Protein AF-A0A960P7Y8-F1 (afdb_monomer)

Foldseek 3Di:
DDQWKKKWKFAQLWIWIAIPLGDDIDTDDLVRVQVQADDDDDDDFDFFDFADQQWKKAFDGIFMFIDGRHFTWGQFPVRDTDTDHSLLSLLNNLRNAIDGLNSSCVRSVRPSSRRSVRRCCVRVRMPTDPDRVVIDHDPPPPPDPPPVPVPVDPPPDPDPDDPPPLQAAEDAAEDDPRHDDLVVSQVVLVCCCPPPPRPSVSRYDRDRHDHPVVVVVVVVVDDDHD

pLDDT: mean 82.01, std 15.44, range [35.03, 98.5]

Solvent-accessible surface area (backbone atoms only — not comparable to full-atom values): 13298 Å² total; per-residue (Å²): 134,80,85,77,39,32,38,36,35,43,47,90,96,43,36,33,35,28,45,52,83,60,61,79,73,40,81,41,54,71,68,60,55,47,72,65,37,54,97,62,73,87,52,78,62,73,90,42,71,60,45,55,52,83,42,35,34,29,56,51,73,64,51,69,27,41,40,52,83,54,34,38,36,28,75,29,91,82,74,45,72,41,48,38,39,69,59,55,50,36,43,52,66,47,40,85,45,63,40,30,37,46,61,32,26,68,69,39,69,41,81,65,39,29,40,54,51,21,28,33,35,75,47,62,49,28,42,79,44,96,50,69,83,75,60,72,80,77,76,80,82,74,75,71,85,69,76,65,71,86,62,75,66,76,75,79,65,77,71,84,69,80,56,93,82,73,84,44,37,48,42,82,40,76,42,55,90,70,76,58,70,64,60,62,57,37,49,52,37,49,50,52,50,53,37,80,89,24,58,49,59,75,54,30,44,68,44,66,69,33,45,61,71,60,50,50,55,50,57,75,73,53,90,72,77,107

Mean predicted aligned error: 13.31 Å

Radius of gyration: 21.98 Å; Cα contacts (8 Å, |Δi|>4): 330; chains: 1; bounding box: 53×38×56 Å

Secondary structure (DSSP, 8-state):
----EEEEEEETTEEEEEEES----EEE-HHHHHHTS---PPPP----PPPPTT-EEEE---EEEEE-SS-EEEE-TTS-EEEE-HHHHHHHHH-SSSEEHHHHHHHH--TTHHHHHHHHHHTTSEEEESSGGG--PPPP----------------PPP-PPPTT--PEEE--B--TTTS-HHHHHHHHHHHHHGGGGGGGGTEEEPPPB-HHHHHHHHHH--S--

Sequence (226 aa):
MTDRRVLVVREPRAWWSTPVPGGEPAAWSLDGLLAALPPAGPGPGPSAGALGPGTIVAPVWTWVGRLDAEFVHLEGNRGEVLRLDADDLRLLDALDGAATVEEVAARSGVAGAGARLGRLVAAGRVKRLTDRHEYRPPPPREVPDVTVPVLGGPTRGPAPVARPGDGRVPVLSVWQEQVGPALSLGMLTASARAWCDGALGDSYDIRRPERPEECLAVLAAHRGPA

Nearest PDB structures (foldseek):
  5dpl-assembly1_A  TM=7.240E-01  e=2.295E+00  Rickettsia typhi str. Wilmington
  5dpl-assembly1_B  TM=6.570E-01  e=1.803E+00  Rickettsia typhi str. Wilmington

Structure (mmCIF, N/CA/C/O backbone):
data_AF-A0A960P7Y8-F1
#
_entry.id   AF-A0A960P7Y8-F1
#
loop_
_atom_site.group_PDB
_atom_site.id
_atom_site.type_symbol
_atom_site.label_atom_id
_atom_site.label_alt_id
_atom_site.label_comp_id
_atom_site.label_asym_id
_atom_site.label_entity_id
_atom_site.label_seq_id
_atom_site.pdbx_PDB_ins_code
_atom_site.Cartn_x
_atom_site.Cartn_y
_atom_site.Cartn_z
_atom_site.occupancy
_atom_site.B_iso_or_equiv
_atom_site.auth_seq_id
_atom_site.auth_comp_id
_atom_site.auth_asym_id
_atom_site.auth_atom_id
_atom_site.pdbx_PDB_model_num
ATOM 1 N N . MET A 1 1 ? -17.330 -12.182 -20.887 1.00 48.19 1 MET A N 1
ATOM 2 C CA . MET A 1 1 ? -17.117 -11.123 -19.878 1.00 48.19 1 MET A CA 1
ATOM 3 C C . MET A 1 1 ? -15.621 -10.955 -19.714 1.00 48.19 1 MET A C 1
ATOM 5 O O . MET A 1 1 ? -14.960 -11.917 -19.353 1.00 48.19 1 MET A O 1
ATOM 9 N N . THR A 1 2 ? -15.079 -9.806 -20.097 1.00 52.72 2 THR A N 1
ATOM 10 C CA . THR A 1 2 ? -13.638 -9.531 -20.034 1.00 52.72 2 THR A CA 1
ATOM 11 C C . THR A 1 2 ? -13.254 -9.254 -18.579 1.00 52.72 2 THR A C 1
ATOM 13 O O . THR A 1 2 ? -13.870 -8.393 -17.956 1.00 52.72 2 THR A O 1
ATOM 16 N N . ASP A 1 3 ? -12.291 -10.004 -18.038 1.00 65.62 3 ASP A N 1
ATOM 17 C CA . ASP A 1 3 ? -11.739 -9.852 -16.680 1.00 65.62 3 ASP A CA 1
ATOM 18 C C . ASP A 1 3 ? -11.113 -8.453 -16.530 1.00 65.62 3 ASP A C 1
ATOM 20 O O . ASP A 1 3 ? -9.972 -8.216 -16.931 1.00 65.62 3 ASP A O 1
ATOM 24 N N . ARG A 1 4 ? -11.904 -7.479 -16.062 1.00 69.19 4 ARG A N 1
ATOM 25 C CA . ARG A 1 4 ? -11.488 -6.077 -15.964 1.00 69.19 4 ARG A CA 1
ATOM 26 C C . ARG A 1 4 ? -10.687 -5.902 -14.680 1.00 69.19 4 ARG A C 1
ATOM 28 O O . ARG A 1 4 ? -11.246 -5.714 -13.606 1.00 69.19 4 ARG A O 1
ATOM 35 N N . ARG A 1 5 ? -9.366 -5.978 -14.806 1.00 83.75 5 ARG A N 1
ATOM 36 C CA . ARG A 1 5 ? -8.434 -5.797 -13.690 1.00 83.75 5 ARG A CA 1
ATOM 37 C C . ARG A 1 5 ? -8.257 -4.311 -13.402 1.00 83.75 5 ARG A C 1
ATOM 39 O O . ARG A 1 5 ? -8.089 -3.519 -14.329 1.00 83.75 5 ARG A O 1
ATOM 46 N N . VAL A 1 6 ? -8.277 -3.941 -12.127 1.00 90.56 6 VAL A N 1
ATOM 47 C CA . VAL A 1 6 ? -8.040 -2.567 -11.669 1.00 90.56 6 VAL A CA 1
ATOM 48 C C . VAL A 1 6 ? -6.839 -2.583 -10.733 1.00 90.56 6 VAL A C 1
ATOM 50 O O . VAL A 1 6 ? -6.762 -3.410 -9.826 1.00 90.56 6 VAL A O 1
ATOM 53 N N . LEU A 1 7 ? -5.875 -1.697 -10.960 1.00 91.56 7 LEU A N 1
ATOM 54 C CA . LEU A 1 7 ? -4.824 -1.423 -9.986 1.00 91.56 7 LEU A CA 1
ATOM 55 C C . LEU A 1 7 ? -5.307 -0.336 -9.039 1.00 91.56 7 LEU A C 1
ATOM 57 O O . LEU A 1 7 ? -5.926 0.629 -9.477 1.00 91.56 7 LEU A O 1
ATOM 61 N N . VAL A 1 8 ? -4.996 -0.494 -7.760 1.00 92.44 8 VAL A N 1
ATOM 62 C CA . VAL A 1 8 ? -5.281 0.469 -6.701 1.00 92.44 8 VAL A CA 1
ATOM 63 C C . VAL A 1 8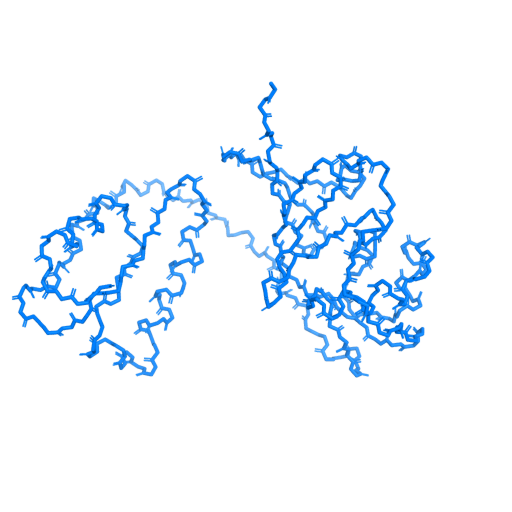 ? -3.956 0.938 -6.124 1.00 92.44 8 VAL A C 1
ATOM 65 O O . VAL A 1 8 ? -3.116 0.120 -5.750 1.00 92.44 8 VAL A O 1
ATOM 68 N N . VAL A 1 9 ? -3.760 2.247 -6.044 1.00 90.00 9 VAL A N 1
ATOM 69 C CA . VAL A 1 9 ? -2.579 2.859 -5.434 1.00 90.00 9 VAL A CA 1
ATOM 70 C C . VAL A 1 9 ? -3.021 3.624 -4.199 1.00 90.00 9 VAL A C 1
ATOM 72 O O . VAL A 1 9 ? -3.937 4.442 -4.276 1.00 90.00 9 VAL A O 1
ATOM 75 N N . ARG A 1 10 ? -2.365 3.377 -3.063 1.00 89.19 10 ARG A N 1
ATOM 76 C CA . ARG A 1 10 ? -2.548 4.190 -1.856 1.00 89.19 10 ARG A CA 1
ATOM 77 C C . ARG A 1 10 ? -1.409 5.185 -1.728 1.00 89.19 10 ARG A C 1
ATOM 79 O O . ARG A 1 10 ? -0.252 4.791 -1.586 1.00 89.19 10 ARG A O 1
ATOM 86 N N . GLU A 1 11 ? -1.753 6.458 -1.692 1.00 87.19 11 GLU A N 1
ATOM 87 C CA . GLU A 1 11 ? -0.863 7.572 -1.376 1.00 87.19 11 GLU A CA 1
ATOM 88 C C . GLU A 1 11 ? -1.236 8.159 -0.005 1.00 87.19 11 GLU A C 1
ATOM 90 O O . GLU A 1 11 ? -2.260 7.779 0.574 1.00 87.19 11 GLU A O 1
ATOM 95 N N . PRO A 1 12 ? -0.417 9.057 0.571 1.00 83.44 12 PRO A N 1
ATOM 96 C CA . PRO A 1 12 ? -0.822 9.801 1.756 1.00 83.44 12 PRO A CA 1
ATOM 97 C C . PRO A 1 12 ? -2.191 10.454 1.547 1.00 83.44 12 PRO A C 1
ATOM 99 O O . PRO A 1 12 ? -2.333 11.330 0.700 1.00 83.44 12 PRO A O 1
ATOM 102 N N . ARG A 1 13 ? -3.191 10.007 2.321 1.00 81.56 13 ARG A N 1
ATOM 103 C CA . ARG A 1 13 ? -4.580 10.513 2.322 1.00 81.56 13 ARG A CA 1
ATOM 104 C C . ARG A 1 13 ? -5.363 10.339 1.017 1.00 81.56 13 ARG A C 1
ATOM 106 O O . ARG A 1 13 ? -6.414 10.955 0.868 1.00 81.56 13 ARG A O 1
ATOM 113 N N . ALA A 1 14 ? -4.874 9.539 0.075 1.00 88.81 14 ALA A N 1
ATOM 114 C CA . ALA A 1 14 ? -5.524 9.389 -1.220 1.00 88.81 14 ALA A CA 1
ATOM 115 C C . ALA A 1 14 ? -5.481 7.947 -1.718 1.00 88.81 14 ALA A C 1
ATOM 117 O O . ALA A 1 14 ? -4.495 7.226 -1.540 1.00 88.81 14 ALA A O 1
ATOM 118 N N . TRP A 1 15 ? -6.552 7.562 -2.400 1.00 92.50 15 TRP A N 1
ATOM 119 C CA . TRP A 1 15 ? -6.645 6.320 -3.146 1.00 92.50 15 TRP A CA 1
ATOM 120 C C . TRP A 1 15 ? -6.773 6.653 -4.621 1.00 92.50 15 TRP A C 1
ATOM 122 O O . TRP A 1 15 ? -7.490 7.576 -5.003 1.00 92.50 15 TRP A O 1
ATOM 132 N N . TRP A 1 16 ? -6.086 5.892 -5.454 1.00 92.56 16 TRP A N 1
ATOM 133 C CA . TRP A 1 16 ? -6.147 6.024 -6.900 1.00 92.56 16 TRP A CA 1
ATOM 134 C C . TRP A 1 16 ? -6.461 4.670 -7.507 1.00 92.56 16 TRP A C 1
ATOM 136 O O . TRP A 1 16 ? -6.021 3.643 -6.990 1.00 92.56 16 TRP A O 1
ATOM 146 N N . SER A 1 17 ? -7.181 4.664 -8.620 1.00 92.00 17 SER A N 1
ATOM 147 C CA . SER A 1 17 ? -7.420 3.469 -9.419 1.00 92.00 17 SER A CA 1
ATOM 148 C C . SER A 1 17 ? -6.958 3.678 -10.854 1.00 92.00 17 SER A C 1
ATOM 150 O O . SER A 1 17 ? -7.008 4.791 -11.370 1.00 92.00 17 SER A O 1
ATOM 152 N N . THR A 1 18 ? -6.518 2.616 -11.520 1.00 90.75 18 THR A N 1
ATOM 153 C CA . THR A 1 18 ? -6.284 2.631 -12.968 1.00 90.75 18 THR A CA 1
ATOM 154 C C . THR A 1 18 ? -6.673 1.275 -13.566 1.00 90.75 18 THR A C 1
ATOM 156 O O . THR A 1 18 ? -6.333 0.233 -12.993 1.00 90.75 18 THR A O 1
ATOM 159 N N . PRO A 1 19 ? -7.446 1.237 -14.665 1.00 87.12 19 PRO A N 1
ATOM 160 C CA . PRO A 1 19 ? -7.806 -0.018 -15.314 1.00 87.12 19 PRO A CA 1
ATOM 161 C C . PRO A 1 19 ? -6.602 -0.650 -16.033 1.00 87.12 19 PRO A C 1
ATOM 163 O O . PRO A 1 19 ? -5.662 0.032 -16.437 1.00 87.12 19 PRO A O 1
ATOM 166 N N . VAL A 1 20 ? -6.646 -1.972 -16.219 1.00 82.06 20 VAL A N 1
ATOM 167 C CA . VAL A 1 20 ? -5.613 -2.751 -16.920 1.00 82.06 20 VAL A CA 1
ATOM 168 C C . VAL A 1 20 ? -6.225 -3.517 -18.105 1.00 82.06 20 VAL A C 1
ATOM 170 O O . VAL A 1 20 ? -7.237 -4.197 -17.908 1.00 82.06 20 VAL A O 1
ATOM 173 N N . PRO A 1 21 ? -5.607 -3.486 -19.308 1.00 75.94 21 PRO A N 1
ATOM 174 C CA . PRO A 1 21 ? -4.383 -2.751 -19.648 1.00 75.94 21 PRO A CA 1
ATOM 175 C C . PRO A 1 21 ? -4.652 -1.267 -19.952 1.00 75.94 21 PRO A C 1
ATOM 177 O O . PRO A 1 21 ? -5.350 -0.954 -20.910 1.00 75.94 21 PRO A O 1
ATOM 180 N N . GLY A 1 22 ? -4.038 -0.373 -19.168 1.00 71.81 22 GLY A N 1
ATOM 181 C CA . GLY A 1 22 ? -3.984 1.070 -19.419 1.00 71.81 22 GLY A CA 1
ATOM 182 C C . GLY A 1 22 ? -5.290 1.849 -19.199 1.00 71.81 22 GLY A C 1
ATOM 183 O O . GLY A 1 22 ? -6.392 1.388 -19.487 1.00 71.81 22 GLY A O 1
ATOM 184 N N . GLY A 1 23 ? -5.146 3.083 -18.713 1.00 80.50 23 GLY A N 1
ATOM 185 C CA . GLY A 1 23 ? -6.210 4.077 -18.581 1.00 80.50 23 GLY A CA 1
ATOM 186 C C . GLY A 1 23 ? -5.789 5.233 -17.680 1.00 80.50 23 GLY A C 1
ATOM 187 O O . GLY A 1 23 ? -4.811 5.129 -16.937 1.00 80.50 23 GLY A O 1
ATOM 188 N N . GLU A 1 24 ? -6.519 6.343 -17.756 1.00 81.88 24 GLU A N 1
ATOM 189 C CA . GLU A 1 24 ? -6.253 7.506 -16.912 1.00 81.88 24 GLU A CA 1
ATOM 190 C C . GLU A 1 24 ? -6.491 7.150 -15.433 1.00 81.88 24 GLU A C 1
ATOM 192 O O . GLU A 1 24 ? -7.543 6.586 -15.108 1.00 81.88 24 GLU A O 1
ATOM 197 N N . PRO A 1 25 ? -5.523 7.409 -14.533 1.00 88.12 25 PRO A N 1
ATOM 198 C CA . PRO A 1 25 ? -5.725 7.206 -13.109 1.00 88.12 25 PRO A CA 1
ATOM 199 C C . PRO A 1 25 ? -6.862 8.084 -12.584 1.00 88.12 25 PRO A C 1
ATOM 201 O O . PRO A 1 25 ? -6.882 9.288 -12.823 1.00 88.12 25 PRO A O 1
ATOM 204 N N . ALA A 1 26 ? -7.778 7.497 -11.822 1.00 90.12 26 ALA A N 1
ATOM 205 C CA . ALA A 1 26 ? -8.879 8.212 -11.192 1.00 90.12 26 ALA A CA 1
ATOM 206 C C . ALA A 1 26 ? -8.715 8.196 -9.672 1.00 90.12 26 ALA A C 1
ATOM 208 O O . ALA A 1 26 ? -8.488 7.138 -9.080 1.00 90.12 26 ALA A O 1
ATOM 209 N N . ALA A 1 27 ? -8.862 9.359 -9.037 1.00 92.25 27 ALA A N 1
ATOM 210 C CA . ALA A 1 27 ? -8.936 9.445 -7.585 1.00 92.25 27 ALA A CA 1
ATOM 211 C C . ALA A 1 27 ? -10.203 8.735 -7.087 1.00 92.25 27 ALA A C 1
ATOM 213 O O . ALA A 1 27 ? -11.292 8.936 -7.628 1.00 92.25 27 ALA A O 1
ATOM 214 N N . TRP A 1 28 ? -10.060 7.916 -6.052 1.00 94.19 28 TRP A N 1
ATOM 215 C CA . TRP A 1 28 ? -11.145 7.216 -5.374 1.00 94.19 28 TRP A CA 1
ATOM 216 C C . TRP A 1 28 ? -11.246 7.686 -3.923 1.00 94.19 28 TRP A C 1
ATOM 218 O O . TRP A 1 28 ? -10.240 7.916 -3.252 1.00 94.19 28 TRP A O 1
ATOM 228 N N . SER A 1 29 ? -12.476 7.804 -3.425 1.00 94.25 29 SER A N 1
ATOM 229 C CA . SER A 1 29 ? -12.716 7.820 -1.982 1.00 94.25 29 SER A CA 1
ATOM 230 C C . SER A 1 29 ? -12.588 6.401 -1.428 1.00 94.25 29 SER A C 1
ATOM 232 O O . SER A 1 29 ? -12.750 5.424 -2.169 1.00 94.25 29 SER A O 1
ATOM 234 N N . LEU A 1 30 ? -12.355 6.273 -0.117 1.00 93.50 30 LEU A N 1
ATOM 235 C CA . LEU A 1 30 ? -12.414 4.967 0.539 1.00 93.50 30 LEU A CA 1
ATOM 236 C C . LEU A 1 30 ? -13.774 4.298 0.286 1.00 93.50 30 LEU A C 1
ATOM 238 O O . LEU A 1 30 ? -13.806 3.139 -0.105 1.00 93.50 30 LEU A O 1
ATOM 242 N N . ASP A 1 31 ? -14.883 5.028 0.422 1.00 94.00 31 ASP A N 1
ATOM 243 C CA . ASP A 1 31 ? -16.225 4.481 0.179 1.00 94.00 31 ASP A CA 1
ATOM 244 C C . ASP A 1 31 ? -16.406 3.973 -1.256 1.00 94.00 31 ASP A C 1
ATOM 246 O O . ASP A 1 31 ? -17.017 2.927 -1.462 1.00 94.00 31 ASP A O 1
ATOM 250 N N . GLY A 1 32 ? -15.837 4.666 -2.248 1.00 92.88 32 GLY A N 1
ATOM 251 C CA . GLY A 1 32 ? -15.851 4.217 -3.641 1.00 92.88 32 GLY A CA 1
ATOM 252 C C . GLY A 1 32 ? -15.062 2.922 -3.845 1.00 92.88 32 GLY A C 1
ATOM 253 O O . GLY A 1 32 ? -15.537 2.014 -4.526 1.00 92.88 32 GLY A O 1
ATOM 254 N N . LEU A 1 33 ? -13.894 2.803 -3.204 1.00 91.81 33 LEU A N 1
ATOM 255 C CA . LEU A 1 33 ? -13.096 1.574 -3.206 1.00 91.81 33 LEU A CA 1
ATOM 256 C C . LEU A 1 33 ? -13.828 0.422 -2.503 1.00 91.81 33 LEU A C 1
ATOM 258 O O . LEU A 1 33 ? -13.856 -0.695 -3.015 1.00 91.81 33 LEU A O 1
ATOM 262 N N . LEU A 1 34 ? -14.440 0.689 -1.349 1.00 92.75 34 LEU A N 1
ATOM 263 C CA . LEU A 1 34 ? -15.186 -0.306 -0.582 1.00 92.75 34 LEU A CA 1
ATOM 264 C C . LEU A 1 34 ? -16.455 -0.759 -1.310 1.00 92.75 34 LEU A C 1
ATOM 266 O O . LEU A 1 34 ? -16.775 -1.940 -1.266 1.00 92.75 34 LEU A O 1
ATOM 270 N N . ALA A 1 35 ? -17.150 0.138 -2.011 1.00 91.19 35 ALA A N 1
ATOM 271 C CA . ALA A 1 35 ? -18.316 -0.208 -2.823 1.00 91.19 35 ALA A CA 1
ATOM 272 C C . ALA A 1 35 ? -17.961 -1.098 -4.028 1.00 91.19 35 ALA A C 1
ATOM 274 O O . ALA A 1 35 ? -18.818 -1.825 -4.529 1.00 91.19 35 ALA A O 1
ATOM 275 N N . ALA A 1 36 ? -16.707 -1.050 -4.491 1.00 89.19 36 ALA A N 1
ATOM 276 C CA . ALA A 1 36 ? -16.201 -1.922 -5.546 1.00 89.19 36 ALA A CA 1
ATOM 277 C C . ALA A 1 36 ? -15.817 -3.329 -5.044 1.00 89.19 36 ALA A C 1
ATOM 279 O O . ALA A 1 36 ? -15.610 -4.222 -5.865 1.00 89.19 36 ALA A O 1
ATOM 280 N N . LEU A 1 37 ? -15.734 -3.538 -3.724 1.00 88.00 37 LEU A N 1
ATOM 281 C CA . LEU A 1 37 ? -15.480 -4.836 -3.101 1.00 88.00 37 LEU A CA 1
ATOM 282 C C . LEU A 1 37 ? -16.808 -5.477 -2.671 1.00 88.00 37 LEU A C 1
ATOM 284 O O . LEU A 1 37 ? -17.591 -4.840 -1.961 1.00 88.00 37 LEU A O 1
ATOM 288 N N . PRO A 1 38 ? -17.096 -6.738 -3.031 1.00 77.81 38 PRO A N 1
ATOM 289 C CA . PRO A 1 38 ? -18.228 -7.432 -2.442 1.00 77.81 38 PRO A CA 1
ATOM 290 C C . PRO A 1 38 ? -17.977 -7.697 -0.950 1.00 77.81 38 PRO A C 1
ATOM 292 O O . PRO A 1 38 ? -16.833 -7.684 -0.485 1.00 77.81 38 PRO A O 1
ATOM 295 N N . PRO A 1 39 ? -19.039 -7.987 -0.181 1.00 75.44 39 PRO A N 1
ATOM 296 C CA . PRO A 1 39 ? -18.897 -8.421 1.199 1.00 75.44 39 PRO A CA 1
ATOM 297 C C . PRO A 1 39 ? -18.152 -9.761 1.245 1.00 75.44 39 PRO A C 1
ATOM 299 O O . PRO A 1 39 ? -18.728 -10.818 0.993 1.00 75.44 39 PRO A O 1
ATOM 302 N N . ALA A 1 40 ? -16.864 -9.710 1.567 1.00 73.94 40 ALA A N 1
ATOM 303 C CA . ALA A 1 40 ? -16.020 -10.878 1.758 1.00 73.94 40 ALA A CA 1
ATOM 304 C C . ALA A 1 40 ? -15.711 -11.081 3.248 1.00 73.94 40 ALA A C 1
ATOM 306 O O . ALA A 1 40 ? -15.628 -10.129 4.028 1.00 73.94 40 ALA A O 1
ATOM 307 N N . GLY A 1 41 ? -15.536 -12.343 3.645 1.00 70.88 41 GLY A N 1
ATOM 308 C CA . GLY A 1 41 ? -14.980 -12.681 4.952 1.00 70.88 41 GLY A CA 1
ATOM 309 C C . GLY A 1 41 ? -13.496 -12.300 5.052 1.00 70.88 41 GLY A C 1
ATOM 310 O O . GLY A 1 41 ? -12.865 -11.994 4.037 1.00 70.88 41 GLY A O 1
ATOM 311 N N . PRO A 1 42 ? -12.909 -12.341 6.260 1.00 68.25 42 PRO A N 1
ATOM 312 C CA . PRO A 1 42 ? -11.503 -12.016 6.449 1.00 68.25 42 PRO A CA 1
ATOM 313 C C . PRO A 1 42 ? -10.617 -12.909 5.577 1.00 68.25 42 PRO A C 1
ATOM 315 O O . PRO A 1 42 ? -10.713 -14.138 5.619 1.00 68.25 42 PRO A O 1
ATOM 318 N N . GLY A 1 43 ? -9.752 -12.283 4.779 1.00 66.81 43 GLY A N 1
ATOM 319 C CA . GLY A 1 43 ? -8.831 -13.002 3.907 1.00 66.81 43 GLY A CA 1
ATOM 320 C C . GLY A 1 43 ? -7.828 -13.839 4.715 1.00 66.81 43 GLY A C 1
ATOM 321 O O . GLY A 1 43 ? -7.374 -13.398 5.778 1.00 66.81 43 GLY A O 1
ATOM 322 N N . PRO A 1 44 ? -7.435 -15.034 4.233 1.00 67.94 44 PRO A N 1
ATOM 323 C CA . PRO A 1 44 ? -6.313 -15.752 4.817 1.00 67.94 44 PRO A CA 1
ATOM 324 C C . PRO A 1 44 ? -5.054 -14.899 4.651 1.00 67.94 44 PRO A C 1
ATOM 326 O O . PRO A 1 44 ? -4.765 -14.390 3.568 1.00 67.94 44 PRO A O 1
ATOM 329 N N . GLY A 1 45 ? -4.297 -14.737 5.726 1.00 65.12 45 GLY A N 1
ATOM 330 C CA . GLY A 1 45 ? -3.033 -14.021 5.693 1.00 65.12 45 GLY A CA 1
ATOM 331 C C . GLY A 1 45 ? -2.087 -14.543 6.763 1.00 65.12 45 GLY A C 1
ATOM 332 O O . GLY A 1 45 ? -2.511 -15.313 7.629 1.00 65.12 45 GLY A O 1
ATOM 333 N N . PRO A 1 46 ? -0.802 -14.162 6.701 1.00 68.69 46 PRO A N 1
ATOM 334 C CA . PRO A 1 46 ? 0.189 -14.640 7.649 1.00 68.69 46 PRO A CA 1
ATOM 335 C C . PRO A 1 46 ? -0.270 -14.326 9.074 1.00 68.69 46 PRO A C 1
ATOM 337 O O . PRO A 1 46 ? -0.569 -13.177 9.410 1.00 68.69 46 PRO A O 1
ATOM 340 N N . SER A 1 47 ? -0.352 -15.367 9.902 1.00 74.44 47 SER A N 1
ATOM 341 C CA . SER A 1 47 ? -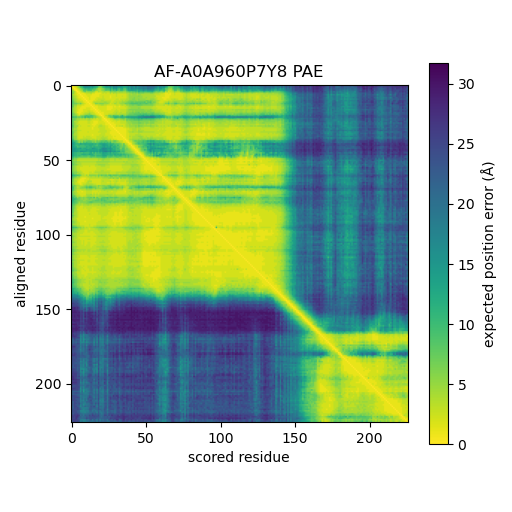0.692 -15.212 11.310 1.00 74.44 47 SER A CA 1
ATOM 342 C C . SER A 1 47 ? 0.459 -14.490 12.000 1.00 74.44 47 SER A C 1
ATOM 344 O O . SER A 1 47 ? 1.554 -15.032 12.138 1.00 74.44 47 SER A O 1
ATOM 346 N N . ALA A 1 48 ? 0.211 -13.258 12.423 1.00 82.62 48 ALA A N 1
ATOM 347 C CA . ALA A 1 48 ? 1.114 -12.488 13.260 1.00 82.62 48 ALA A CA 1
ATOM 348 C C . ALA A 1 48 ? 0.491 -12.323 14.650 1.00 82.62 48 ALA A C 1
ATOM 350 O O . ALA A 1 48 ? -0.734 -12.311 14.793 1.00 82.62 48 ALA A O 1
ATOM 351 N N . GLY A 1 49 ? 1.330 -12.199 15.680 1.00 91.94 49 GLY A N 1
ATOM 352 C CA . GLY A 1 49 ? 0.856 -11.883 17.026 1.00 91.94 49 GLY A CA 1
ATOM 353 C C . GLY A 1 49 ? 0.114 -10.544 17.038 1.00 91.94 49 GLY A C 1
ATOM 354 O O . GLY A 1 49 ? 0.547 -9.586 16.393 1.00 91.94 49 GLY A O 1
ATOM 355 N N . ALA A 1 50 ? -1.003 -10.477 17.764 1.00 95.81 50 ALA A N 1
ATOM 356 C CA . ALA A 1 50 ? -1.767 -9.244 17.893 1.00 95.81 50 ALA A CA 1
ATOM 357 C C . ALA A 1 50 ? -0.927 -8.153 18.572 1.00 95.81 50 ALA A C 1
ATOM 359 O O . ALA A 1 50 ? -0.261 -8.394 19.580 1.00 95.81 50 ALA A O 1
ATOM 360 N N . LEU A 1 51 ? -0.967 -6.942 18.018 1.00 96.88 51 LEU A N 1
ATOM 361 C CA . LEU A 1 51 ? -0.321 -5.783 18.621 1.00 96.88 51 LEU A CA 1
ATOM 362 C C . LEU A 1 51 ? -1.147 -5.282 19.810 1.00 96.88 51 LEU A C 1
ATOM 364 O O . LEU A 1 51 ? -2.373 -5.202 19.734 1.00 96.88 51 LEU A O 1
ATOM 368 N N . GLY A 1 52 ? -0.469 -4.919 20.901 1.00 97.69 52 GLY A N 1
ATOM 369 C CA . GLY A 1 52 ? -1.116 -4.314 22.066 1.00 97.69 52 GLY A CA 1
ATOM 370 C C . GLY A 1 52 ? -1.594 -2.881 21.781 1.00 97.69 52 GLY A C 1
ATOM 371 O O . GLY A 1 52 ? -0.989 -2.212 20.937 1.00 97.69 52 GLY A O 1
ATOM 372 N N . PRO A 1 53 ? -2.617 -2.379 22.499 1.00 97.81 53 PRO A N 1
ATOM 373 C CA . PRO A 1 53 ? -3.272 -1.092 22.221 1.00 97.81 53 PRO A CA 1
ATOM 374 C C . PRO A 1 53 ? -2.322 0.116 22.244 1.00 97.81 53 PRO A C 1
ATOM 376 O O . PRO A 1 53 ? -2.446 1.003 21.405 1.00 97.81 53 PRO A O 1
ATOM 379 N N . GLY A 1 54 ? -1.317 0.114 23.127 1.00 98.00 54 GLY A N 1
ATOM 380 C CA . GLY A 1 54 ? -0.300 1.170 23.210 1.00 98.00 54 GLY A CA 1
ATOM 381 C C . GLY A 1 54 ? 0.823 1.083 22.167 1.00 98.00 54 GLY A C 1
ATOM 382 O O . GLY A 1 54 ? 1.712 1.928 22.161 1.00 98.00 54 GLY A O 1
ATOM 383 N N . THR A 1 55 ? 0.826 0.071 21.291 1.00 98.44 55 THR A N 1
ATOM 384 C CA . THR A 1 55 ? 1.869 -0.071 20.261 1.00 98.44 55 THR A CA 1
ATOM 385 C C . THR A 1 55 ? 1.750 1.058 19.245 1.00 98.44 55 THR A C 1
ATOM 387 O O . THR A 1 55 ? 0.685 1.234 18.656 1.00 98.44 55 THR A O 1
ATOM 390 N N . ILE A 1 56 ? 2.841 1.788 19.002 1.00 98.44 56 ILE A N 1
ATOM 391 C CA . ILE A 1 56 ? 2.882 2.835 17.980 1.00 98.44 56 ILE A CA 1
ATOM 392 C C . ILE A 1 56 ? 3.124 2.186 16.619 1.00 98.44 56 ILE A C 1
ATOM 394 O O . ILE A 1 56 ? 4.062 1.405 16.425 1.00 98.44 56 ILE A O 1
ATOM 398 N N . VAL A 1 57 ? 2.261 2.522 15.672 1.00 98.25 57 VAL A N 1
ATOM 399 C CA . VAL A 1 57 ? 2.322 2.073 14.290 1.00 98.25 57 VAL A CA 1
ATOM 400 C C . VAL A 1 57 ? 2.317 3.266 13.348 1.00 98.25 57 VAL A C 1
ATOM 402 O O . VAL A 1 57 ? 1.757 4.316 13.654 1.00 98.25 57 VAL A O 1
ATOM 405 N N . ALA A 1 58 ? 2.941 3.100 12.191 1.00 96.75 58 ALA A N 1
ATOM 406 C CA . ALA A 1 58 ? 2.952 4.093 11.129 1.00 96.75 58 ALA A CA 1
ATOM 407 C C . ALA A 1 58 ? 2.778 3.417 9.765 1.00 96.75 58 ALA A C 1
ATOM 409 O O . ALA A 1 58 ? 3.199 2.272 9.581 1.00 96.75 58 ALA A O 1
ATOM 410 N N . PRO A 1 59 ? 2.172 4.096 8.789 1.00 94.81 59 PRO A N 1
ATOM 411 C CA . PRO A 1 59 ? 1.940 3.514 7.477 1.00 94.81 59 PRO A CA 1
ATOM 412 C C . PRO A 1 59 ? 3.256 3.398 6.699 1.00 94.81 59 PRO A C 1
ATOM 414 O O . PRO A 1 59 ? 4.131 4.264 6.782 1.00 94.81 59 PRO A O 1
ATOM 417 N N . VAL A 1 60 ? 3.382 2.344 5.892 1.00 90.62 60 VAL A N 1
ATOM 418 C CA . VAL A 1 60 ? 4.318 2.354 4.765 1.00 90.62 60 VAL A CA 1
ATOM 419 C C . VAL A 1 60 ? 3.605 3.009 3.598 1.00 90.62 60 VAL A C 1
ATOM 421 O O . VAL A 1 60 ? 2.590 2.510 3.110 1.00 90.62 60 VAL A O 1
ATOM 424 N N . TRP A 1 61 ? 4.107 4.173 3.207 1.00 83.62 61 TRP A N 1
ATOM 425 C CA . TRP A 1 61 ? 3.513 4.955 2.137 1.00 83.62 61 TRP A CA 1
ATOM 426 C C . TRP A 1 61 ? 3.837 4.389 0.771 1.00 83.62 61 TRP A C 1
ATOM 428 O O . TRP A 1 61 ? 4.909 3.825 0.566 1.00 83.62 61 TRP A O 1
ATOM 438 N N . THR A 1 62 ? 2.891 4.609 -0.137 1.00 84.12 62 THR A N 1
ATOM 439 C CA . THR A 1 62 ? 2.939 4.231 -1.543 1.00 84.12 62 THR A CA 1
ATOM 440 C C . THR A 1 62 ? 3.081 2.733 -1.748 1.00 84.12 62 THR A C 1
ATOM 442 O O . THR A 1 62 ? 4.156 2.142 -1.675 1.00 84.12 62 THR A O 1
ATOM 445 N N . TRP A 1 63 ? 1.959 2.108 -2.067 1.00 87.56 63 TRP A N 1
ATOM 446 C CA . TRP A 1 63 ? 1.930 0.737 -2.542 1.00 87.56 63 TRP A CA 1
ATOM 447 C C . TRP A 1 63 ? 0.903 0.595 -3.652 1.00 87.56 63 TRP A C 1
ATOM 449 O O . TRP A 1 63 ? -0.045 1.376 -3.738 1.00 87.56 63 TRP A O 1
ATOM 459 N N . VAL A 1 64 ? 1.115 -0.411 -4.496 1.00 88.94 64 VAL A N 1
ATOM 460 C CA . VAL A 1 64 ? 0.225 -0.767 -5.598 1.00 88.94 64 VAL A CA 1
ATOM 461 C C . VAL A 1 64 ? -0.353 -2.139 -5.296 1.00 88.94 64 VAL A C 1
ATOM 463 O O . VAL A 1 64 ? 0.390 -3.077 -5.008 1.00 88.94 64 VAL A O 1
ATOM 466 N N . GLY A 1 65 ? -1.674 -2.235 -5.341 1.00 91.12 65 GLY A N 1
ATOM 467 C CA . GLY A 1 65 ? -2.407 -3.484 -5.262 1.00 91.12 65 GLY A CA 1
ATOM 468 C C . GLY A 1 65 ? -3.232 -3.731 -6.505 1.00 91.12 65 GLY A C 1
ATOM 469 O O . GLY A 1 65 ? -3.509 -2.821 -7.285 1.00 91.12 65 GLY A O 1
ATOM 470 N N . ARG A 1 66 ? -3.638 -4.980 -6.686 1.00 91.75 66 ARG A N 1
ATOM 471 C CA . ARG A 1 66 ? -4.582 -5.381 -7.723 1.00 91.75 66 ARG A CA 1
ATOM 472 C C . ARG A 1 66 ? -5.923 -5.666 -7.071 1.00 91.75 66 ARG A C 1
ATOM 474 O O . ARG A 1 66 ? -6.022 -6.578 -6.257 1.00 91.75 66 ARG A O 1
ATOM 481 N N . LEU A 1 67 ? -6.933 -4.895 -7.440 1.00 90.06 67 LEU A N 1
ATOM 482 C CA . LEU A 1 67 ? -8.315 -5.186 -7.104 1.00 90.06 67 LEU A CA 1
ATOM 483 C C . LEU A 1 67 ? -8.802 -6.316 -8.013 1.00 90.06 67 LEU A C 1
ATOM 485 O O . LEU A 1 67 ? -8.694 -6.227 -9.243 1.00 90.06 67 LEU A O 1
ATOM 489 N N . ASP A 1 68 ? -9.298 -7.382 -7.401 1.00 83.50 68 ASP A N 1
ATOM 490 C CA . ASP A 1 68 ? -10.065 -8.413 -8.088 1.00 83.50 68 ASP A CA 1
ATOM 491 C C . ASP A 1 68 ? -11.504 -8.455 -7.569 1.00 83.50 68 ASP A C 1
ATOM 493 O O . ASP A 1 68 ? -11.968 -7.518 -6.921 1.00 83.50 68 ASP A O 1
ATOM 497 N N . ALA A 1 69 ? -12.220 -9.528 -7.903 1.00 77.06 69 ALA A N 1
ATOM 498 C CA . ALA A 1 69 ? -13.619 -9.672 -7.553 1.00 77.06 69 ALA A CA 1
ATOM 499 C C . ALA A 1 69 ? -13.885 -9.654 -6.045 1.00 77.06 69 ALA A C 1
ATOM 501 O O . ALA A 1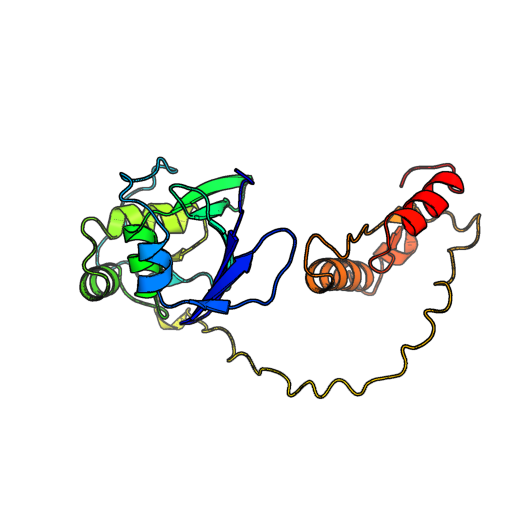 69 ? -15.032 -9.438 -5.707 1.00 77.06 69 ALA A O 1
ATOM 502 N N . GLU A 1 70 ? -12.909 -9.879 -5.156 1.00 79.12 70 GLU A N 1
ATOM 503 C CA . GLU A 1 70 ? -13.167 -10.024 -3.713 1.00 79.12 70 GLU A CA 1
ATOM 504 C C . GLU A 1 70 ? -12.182 -9.265 -2.811 1.00 79.12 70 GLU A C 1
ATOM 506 O O . GLU A 1 70 ? -12.530 -8.943 -1.675 1.00 79.12 70 GLU A O 1
ATOM 511 N N . PHE A 1 71 ? -10.957 -8.987 -3.270 1.00 88.12 71 PHE A N 1
ATOM 512 C CA . PHE A 1 71 ? -9.903 -8.415 -2.430 1.00 88.12 71 PHE A CA 1
ATOM 513 C C . PHE A 1 71 ? -9.027 -7.415 -3.186 1.00 88.12 71 PHE A C 1
ATOM 515 O O . PHE A 1 71 ? -8.889 -7.452 -4.411 1.00 88.12 71 PHE A O 1
ATOM 522 N N . VAL A 1 72 ? -8.330 -6.570 -2.422 1.00 90.31 72 VAL A N 1
ATOM 523 C CA . VAL A 1 72 ? -7.132 -5.885 -2.922 1.00 90.31 72 VAL A CA 1
ATOM 524 C C . VAL A 1 72 ? -5.920 -6.757 -2.609 1.00 90.31 72 VAL A C 1
ATOM 526 O O . VAL A 1 72 ? -5.568 -6.971 -1.450 1.00 90.31 72 VAL A O 1
ATOM 529 N N . HIS A 1 73 ? -5.277 -7.273 -3.651 1.00 91.25 73 HIS A N 1
ATOM 530 C CA . HIS A 1 73 ? -4.083 -8.106 -3.551 1.00 91.25 73 HIS A CA 1
ATOM 531 C C . HIS A 1 73 ? -2.836 -7.243 -3.558 1.00 91.25 73 HIS A C 1
ATOM 533 O O . HIS A 1 73 ? -2.618 -6.470 -4.491 1.00 91.25 73 HIS A O 1
ATOM 539 N N . LEU A 1 74 ? -1.999 -7.419 -2.548 1.00 89.75 74 LEU A N 1
ATOM 540 C CA . LEU A 1 74 ? -0.698 -6.787 -2.437 1.00 89.75 74 LEU A CA 1
ATOM 541 C C . LEU A 1 74 ? 0.387 -7.843 -2.452 1.00 89.75 74 LEU A C 1
ATOM 543 O O . LEU A 1 74 ? 0.353 -8.782 -1.664 1.00 89.75 74 LEU A O 1
ATOM 547 N N . GLU A 1 75 ? 1.385 -7.648 -3.299 1.00 83.00 75 GLU A N 1
ATOM 548 C CA . GLU A 1 75 ? 2.609 -8.431 -3.219 1.00 83.00 75 GLU A CA 1
ATOM 549 C C . GLU A 1 75 ? 3.398 -7.976 -1.989 1.00 83.00 75 GLU A C 1
ATOM 551 O O . GLU A 1 75 ? 3.707 -6.796 -1.833 1.00 83.00 75 GLU A O 1
ATOM 556 N N . GLY A 1 76 ? 3.625 -8.879 -1.051 1.00 75.69 76 GLY A N 1
ATOM 557 C CA . GLY A 1 76 ? 4.430 -8.658 0.134 1.00 75.69 76 GLY A CA 1
ATOM 558 C C . GLY A 1 76 ? 5.922 -8.722 -0.177 1.00 75.69 76 GLY A C 1
ATOM 559 O O . GLY A 1 76 ? 6.358 -8.906 -1.313 1.00 75.69 76 GLY A O 1
ATOM 560 N N . ASN A 1 77 ? 6.735 -8.552 0.856 1.00 70.38 77 ASN A N 1
ATOM 561 C CA . ASN A 1 77 ? 8.165 -8.291 0.694 1.00 70.38 77 ASN A CA 1
ATOM 562 C C . ASN A 1 77 ? 8.959 -9.546 0.299 1.00 70.38 77 ASN A C 1
ATOM 564 O O . ASN A 1 77 ? 10.128 -9.438 -0.072 1.00 70.38 77 ASN A O 1
ATOM 568 N N . ARG A 1 78 ? 8.366 -10.736 0.446 1.00 74.62 78 ARG A N 1
ATOM 569 C CA . ARG A 1 78 ? 8.978 -12.042 0.162 1.00 74.62 78 ARG A CA 1
ATOM 570 C C . ARG A 1 78 ? 8.204 -12.801 -0.925 1.00 74.62 78 ARG A C 1
ATOM 572 O O . ARG A 1 78 ? 8.322 -14.021 -1.012 1.00 74.62 78 ARG A O 1
ATOM 579 N N . GLY A 1 79 ? 7.423 -12.088 -1.742 1.00 76.81 79 GLY A N 1
ATOM 580 C CA . GLY A 1 79 ? 6.598 -12.663 -2.810 1.00 76.81 79 GLY A CA 1
ATOM 581 C C . GLY A 1 79 ? 5.289 -13.299 -2.327 1.00 76.81 79 GLY A C 1
ATOM 582 O O . GLY A 1 79 ? 4.565 -13.899 -3.119 1.00 76.81 79 GLY A O 1
ATOM 583 N N . GLU A 1 80 ? 4.956 -13.188 -1.039 1.00 82.06 80 GLU A N 1
ATOM 584 C CA . GLU A 1 80 ? 3.644 -13.571 -0.524 1.00 82.06 80 GLU A CA 1
ATOM 585 C C . GLU A 1 80 ? 2.554 -12.631 -1.048 1.00 82.06 80 GLU A C 1
ATOM 587 O O . GLU A 1 80 ? 2.788 -11.443 -1.223 1.00 82.06 80 GLU A O 1
ATOM 592 N N . VAL A 1 81 ? 1.336 -13.127 -1.261 1.00 86.25 81 VAL A N 1
ATOM 593 C CA . VAL A 1 81 ? 0.201 -12.266 -1.615 1.00 86.25 81 VAL A CA 1
ATOM 594 C C . VAL A 1 81 ? -0.618 -11.991 -0.362 1.00 86.25 81 VAL A C 1
ATOM 596 O O . VAL A 1 81 ? -1.230 -12.893 0.211 1.00 86.25 81 VAL A O 1
ATOM 599 N N . LEU A 1 82 ? -0.638 -10.733 0.063 1.00 90.31 82 LEU A N 1
ATOM 600 C CA . LEU A 1 82 ? -1.522 -10.240 1.106 1.00 90.31 82 LEU A CA 1
ATOM 601 C C . LEU A 1 82 ? -2.860 -9.834 0.481 1.00 90.31 82 LEU A C 1
ATOM 603 O O . LEU A 1 82 ? -2.905 -8.985 -0.406 1.00 90.31 82 LEU A O 1
ATOM 607 N N . ARG A 1 83 ? -3.956 -10.407 0.978 1.00 92.62 83 ARG A N 1
ATOM 608 C CA . ARG A 1 83 ? -5.321 -10.032 0.588 1.00 92.62 83 ARG A CA 1
ATOM 609 C C . ARG A 1 83 ? -5.868 -9.050 1.616 1.00 92.62 83 ARG A C 1
ATOM 611 O O . ARG A 1 83 ? -5.972 -9.405 2.788 1.00 92.62 83 ARG A O 1
ATOM 618 N N . LEU A 1 84 ? -6.181 -7.834 1.184 1.00 93.06 84 LEU A N 1
ATOM 619 C CA . LEU A 1 84 ? -6.836 -6.831 2.016 1.00 93.06 84 LEU A CA 1
ATOM 620 C C . LEU A 1 84 ? -8.347 -6.897 1.815 1.00 93.06 84 LEU A C 1
ATOM 622 O O . LEU A 1 84 ? -8.827 -6.842 0.679 1.00 93.06 84 LEU A O 1
ATOM 626 N N . ASP A 1 85 ? -9.069 -6.989 2.926 1.00 92.75 85 ASP A N 1
ATOM 627 C CA . ASP A 1 85 ? -10.522 -6.838 2.979 1.00 92.75 85 ASP A CA 1
ATOM 628 C C . ASP A 1 85 ? -10.926 -5.387 3.317 1.00 92.75 85 ASP A C 1
ATOM 630 O O . ASP A 1 85 ? -10.087 -4.495 3.473 1.00 92.75 85 ASP A O 1
ATOM 634 N N . ALA A 1 86 ? -12.233 -5.145 3.440 1.00 93.50 86 ALA A N 1
ATOM 635 C CA . ALA A 1 86 ? -12.777 -3.824 3.748 1.00 93.50 86 ALA A CA 1
ATOM 636 C C . ALA A 1 86 ? -12.249 -3.234 5.070 1.00 93.50 86 ALA A C 1
ATOM 638 O O . ALA A 1 86 ? -12.007 -2.031 5.164 1.00 93.50 86 ALA A O 1
ATOM 639 N N . ASP A 1 87 ? -12.051 -4.065 6.091 1.00 95.00 87 ASP A N 1
ATOM 640 C CA . ASP A 1 87 ? -11.569 -3.621 7.398 1.00 95.00 87 ASP A CA 1
ATOM 641 C C . ASP A 1 87 ? -10.084 -3.269 7.360 1.00 95.00 87 ASP A C 1
ATOM 643 O O . ASP A 1 87 ? -9.663 -2.283 7.966 1.00 95.00 87 ASP A O 1
ATOM 647 N N . ASP A 1 88 ? -9.284 -4.036 6.621 1.00 95.06 88 ASP A N 1
ATOM 648 C CA . ASP A 1 88 ? -7.874 -3.717 6.423 1.00 95.06 88 ASP A CA 1
ATOM 649 C C . ASP A 1 88 ? -7.710 -2.382 5.685 1.00 95.06 88 ASP A C 1
ATOM 651 O O . ASP A 1 88 ? -6.862 -1.569 6.058 1.00 95.06 88 ASP A O 1
ATOM 655 N N . LEU A 1 89 ? -8.557 -2.116 4.686 1.00 95.00 89 LEU A N 1
ATOM 656 C CA . LEU A 1 89 ? -8.569 -0.836 3.979 1.00 95.00 89 LEU A CA 1
ATOM 657 C C . LEU A 1 89 ? -8.990 0.323 4.891 1.00 95.00 89 LEU A C 1
ATOM 659 O O . LEU A 1 89 ? -8.334 1.362 4.859 1.00 95.00 89 LEU A O 1
ATOM 663 N N . ARG A 1 90 ? -9.997 0.140 5.759 1.00 95.75 90 ARG A N 1
ATOM 664 C CA . ARG A 1 90 ? -10.388 1.141 6.775 1.00 95.75 90 ARG A CA 1
ATOM 665 C C . ARG A 1 90 ? -9.276 1.424 7.780 1.00 95.75 90 ARG A C 1
ATOM 667 O O . ARG A 1 90 ? -9.054 2.579 8.133 1.00 95.75 90 ARG A O 1
ATOM 674 N N . LEU A 1 91 ? -8.563 0.394 8.237 1.00 96.62 91 LEU A N 1
ATOM 675 C CA . LEU A 1 91 ? -7.414 0.561 9.134 1.00 96.62 91 LEU A CA 1
ATOM 676 C C . LEU A 1 91 ? -6.293 1.352 8.462 1.00 96.62 91 LEU A C 1
ATOM 678 O O . LEU A 1 91 ? -5.713 2.242 9.083 1.00 96.62 91 LEU A O 1
ATOM 682 N N . LEU A 1 92 ? -5.988 1.033 7.201 1.00 95.56 92 LEU A N 1
ATOM 683 C CA . LEU A 1 92 ? -4.985 1.760 6.431 1.00 95.56 92 LEU A CA 1
ATOM 684 C C . LEU A 1 92 ? -5.435 3.202 6.189 1.00 95.56 92 LEU A C 1
ATOM 686 O O . LEU A 1 92 ? -4.642 4.108 6.400 1.00 95.56 92 LEU A O 1
ATOM 690 N N . ASP A 1 93 ? -6.684 3.450 5.813 1.00 95.38 93 ASP A N 1
ATOM 691 C CA . ASP A 1 93 ? -7.203 4.807 5.613 1.00 95.38 93 ASP A CA 1
ATOM 692 C C . ASP A 1 93 ? -7.151 5.655 6.895 1.00 95.38 93 ASP A C 1
ATOM 694 O O . ASP A 1 93 ? -6.626 6.768 6.885 1.00 95.38 93 ASP A O 1
ATOM 698 N N . ALA A 1 94 ? -7.547 5.077 8.034 1.00 96.19 94 ALA A N 1
ATOM 699 C CA . ALA A 1 94 ? -7.446 5.725 9.341 1.00 96.19 94 ALA A CA 1
ATOM 700 C C . ALA A 1 94 ? -5.992 6.009 9.771 1.00 96.19 94 ALA A C 1
ATOM 702 O O . ALA A 1 94 ? -5.750 6.848 10.643 1.00 96.19 94 ALA A O 1
ATOM 703 N N . LEU A 1 95 ? -5.006 5.322 9.189 1.00 95.25 95 LEU A N 1
ATOM 704 C CA . LEU A 1 95 ? -3.591 5.465 9.515 1.00 95.25 95 LEU A CA 1
ATOM 705 C C . LEU A 1 95 ? -2.918 6.564 8.668 1.00 95.25 95 LEU A C 1
ATOM 707 O O . LEU A 1 95 ? -2.120 6.295 7.765 1.00 95.25 95 LEU A O 1
ATOM 711 N N . ASP A 1 96 ? -3.221 7.818 9.013 1.00 90.19 96 ASP A N 1
ATOM 712 C CA . ASP A 1 96 ? -2.655 9.049 8.432 1.00 90.19 96 ASP A CA 1
ATOM 713 C C . ASP A 1 96 ? -1.407 9.563 9.186 1.00 90.19 96 ASP A C 1
ATOM 715 O O . ASP A 1 96 ? -1.314 10.713 9.611 1.00 90.19 96 ASP A O 1
ATOM 719 N N . GLY A 1 97 ? -0.454 8.667 9.441 1.00 93.62 97 GLY A N 1
ATOM 720 C CA . GLY A 1 97 ? 0.770 8.952 10.198 1.00 93.62 97 GLY A CA 1
ATOM 721 C C . GLY A 1 97 ? 0.963 8.042 11.406 1.00 93.62 97 GLY A C 1
ATOM 722 O O . GLY A 1 97 ? 0.311 7.006 11.515 1.00 93.62 97 GLY A O 1
ATOM 723 N N . ALA A 1 98 ? 1.896 8.399 12.293 1.00 96.81 98 ALA A N 1
ATOM 724 C CA . ALA A 1 98 ? 2.147 7.627 13.507 1.00 96.81 98 ALA A CA 1
ATOM 725 C C . ALA A 1 98 ? 0.999 7.761 14.512 1.00 96.81 98 ALA A C 1
ATOM 727 O O . ALA A 1 98 ? 0.635 8.871 14.898 1.00 96.81 98 ALA A O 1
ATOM 728 N N . ALA A 1 99 ? 0.468 6.629 14.963 1.00 98.00 99 ALA A N 1
ATOM 729 C CA . ALA A 1 99 ? -0.615 6.548 15.937 1.00 98.00 99 ALA A CA 1
ATOM 730 C C . ALA A 1 99 ? -0.491 5.265 16.766 1.00 98.00 99 ALA A C 1
ATOM 732 O O . ALA A 1 99 ? 0.199 4.325 16.364 1.00 98.00 99 ALA A O 1
ATOM 733 N N . THR A 1 100 ? -1.143 5.201 17.923 1.00 98.50 100 THR A N 1
ATOM 734 C CA . THR A 1 100 ? -1.265 3.932 18.656 1.00 98.50 100 THR A CA 1
ATOM 735 C C . THR A 1 100 ? -2.305 3.024 18.002 1.00 98.50 100 THR A C 1
ATOM 737 O O . THR A 1 100 ? -3.213 3.485 17.308 1.00 98.50 100 THR A O 1
ATOM 740 N N . VAL A 1 101 ? -2.202 1.715 18.237 1.00 98.38 101 VAL A N 1
ATOM 741 C CA . VAL A 1 101 ? -3.211 0.733 17.798 1.00 98.38 101 VAL A CA 1
ATOM 742 C C . VAL A 1 101 ? -4.614 1.119 18.284 1.00 98.38 101 VAL A C 1
ATOM 744 O O . VAL A 1 101 ? -5.572 0.994 17.526 1.00 98.38 101 VAL A O 1
ATOM 747 N N . GLU A 1 102 ? -4.737 1.624 19.512 1.00 98.19 102 GLU A N 1
ATOM 748 C CA . GLU A 1 102 ? -6.004 2.102 20.080 1.00 98.19 102 GLU A CA 1
ATOM 749 C C . GLU A 1 102 ? -6.592 3.299 19.315 1.00 98.19 102 GLU A C 1
ATOM 751 O O . GLU A 1 102 ? -7.765 3.276 18.946 1.00 98.19 102 GLU A O 1
ATOM 756 N N . GLU A 1 103 ? -5.782 4.311 18.991 1.00 98.31 103 GLU A N 1
ATOM 757 C CA . GLU A 1 103 ? -6.226 5.477 18.210 1.00 98.31 103 GLU A CA 1
ATOM 758 C C . GLU A 1 103 ? -6.665 5.093 16.790 1.00 98.31 103 GLU A C 1
ATOM 760 O O . GLU A 1 103 ? -7.594 5.682 16.231 1.00 98.31 103 GLU A O 1
ATOM 765 N N . VAL A 1 104 ? -5.990 4.118 16.175 1.00 98.00 104 VAL A N 1
ATOM 766 C CA . VAL A 1 104 ? -6.365 3.600 14.850 1.00 98.00 104 VAL A CA 1
ATOM 767 C C . VAL A 1 104 ? -7.674 2.815 14.933 1.00 98.00 104 VAL A C 1
ATOM 769 O O . VAL A 1 104 ? -8.545 2.992 14.081 1.00 98.00 104 VAL A O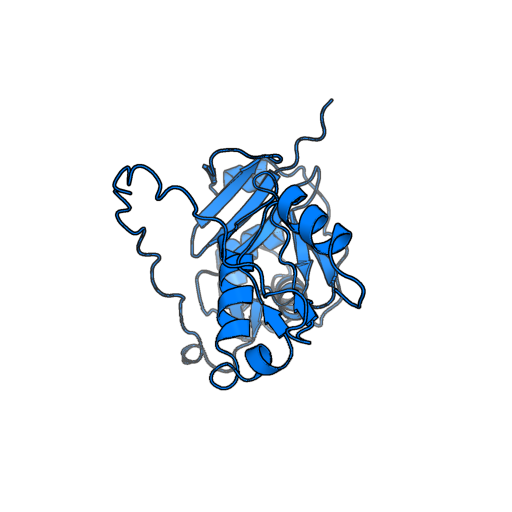 1
ATOM 772 N N . ALA A 1 105 ? -7.853 1.991 15.969 1.00 98.00 105 ALA A N 1
ATOM 773 C CA . ALA A 1 105 ? -9.098 1.260 16.201 1.00 98.00 105 ALA A CA 1
ATOM 774 C C . ALA A 1 105 ? -10.283 2.220 16.395 1.00 98.00 105 ALA A C 1
ATOM 776 O O . ALA A 1 105 ? -11.317 2.055 15.751 1.00 98.00 105 ALA A O 1
ATOM 777 N N . ALA A 1 106 ? -10.104 3.263 17.212 1.00 97.94 106 ALA A N 1
ATOM 778 C CA . ALA A 1 106 ? -11.134 4.264 17.474 1.00 97.94 106 ALA A CA 1
ATOM 779 C C . ALA A 1 106 ? -11.550 5.034 16.208 1.00 97.94 106 ALA A C 1
ATOM 781 O O . ALA A 1 106 ? -12.739 5.238 15.982 1.00 97.94 106 ALA A O 1
ATOM 782 N N . ARG A 1 107 ? -10.589 5.430 15.359 1.00 97.81 107 ARG A N 1
ATOM 783 C CA . ARG A 1 107 ? -10.871 6.163 14.108 1.00 97.81 107 ARG A CA 1
ATOM 784 C C . ARG A 1 107 ? -11.478 5.293 13.009 1.00 97.81 107 ARG A C 1
ATOM 786 O O . ARG A 1 107 ? -12.321 5.771 12.263 1.00 97.81 107 ARG A O 1
ATOM 793 N N . SER A 1 108 ? -11.034 4.042 12.893 1.00 97.00 108 SER A N 1
ATOM 794 C CA . SER A 1 108 ? -11.502 3.121 11.845 1.00 97.00 108 SER A CA 1
ATOM 795 C C . SER A 1 108 ? -12.818 2.418 12.187 1.00 97.00 108 SER A C 1
ATOM 797 O O . SER A 1 108 ? -13.497 1.936 11.283 1.00 97.00 108 SER A O 1
ATOM 799 N N . GLY A 1 109 ? -13.155 2.300 13.477 1.00 97.19 109 GLY A N 1
ATOM 800 C CA . GLY A 1 109 ? -14.288 1.500 13.953 1.00 97.19 109 GLY A CA 1
ATOM 801 C C . GLY A 1 109 ? -14.102 -0.014 13.778 1.00 97.19 109 GLY A C 1
ATOM 802 O O . GLY A 1 109 ? -15.055 -0.772 13.947 1.00 97.19 109 GLY A O 1
ATOM 803 N N . VAL A 1 110 ? -12.895 -0.475 13.430 1.00 96.38 110 VAL A N 1
ATOM 804 C CA . VAL A 1 110 ? -12.624 -1.882 13.113 1.00 96.38 110 VAL A CA 1
ATOM 805 C C . VAL A 1 110 ? -12.344 -2.685 14.383 1.00 96.38 110 VAL A C 1
ATOM 807 O O . VAL A 1 110 ? -11.373 -2.444 15.107 1.00 96.38 110 VAL A O 1
ATOM 810 N N . ALA A 1 111 ? -13.167 -3.705 14.627 1.00 94.88 111 ALA A N 1
ATOM 811 C CA . ALA A 1 111 ? -12.937 -4.669 15.696 1.00 94.88 111 ALA A CA 1
ATOM 812 C C . ALA A 1 111 ? -11.671 -5.509 15.431 1.00 94.88 111 ALA A C 1
ATOM 814 O O . ALA A 1 111 ? -11.341 -5.844 14.294 1.00 94.88 111 ALA A O 1
ATOM 815 N N . GLY A 1 112 ? -10.941 -5.869 16.492 1.00 94.56 112 GLY A N 1
ATOM 816 C CA . GLY A 1 112 ? -9.731 -6.692 16.363 1.00 94.56 112 GLY A CA 1
ATOM 817 C C . GLY A 1 112 ? -8.559 -5.998 15.650 1.00 94.56 112 GLY A C 1
ATOM 818 O O . GLY A 1 112 ? -7.668 -6.682 15.141 1.00 94.56 112 GLY A O 1
ATOM 819 N N . ALA A 1 113 ? -8.529 -4.658 15.632 1.00 96.81 113 ALA A N 1
ATOM 820 C CA . ALA A 1 113 ? -7.502 -3.855 14.964 1.00 96.81 113 ALA A CA 1
ATOM 821 C C . ALA A 1 113 ? -6.061 -4.304 15.273 1.00 96.81 113 ALA A C 1
ATOM 823 O O . ALA A 1 113 ? -5.236 -4.364 14.368 1.00 96.81 113 ALA A O 1
ATOM 824 N N . GLY A 1 114 ? -5.753 -4.691 16.518 1.00 97.12 114 GLY A N 1
ATOM 825 C CA . GLY A 1 114 ? -4.413 -5.153 16.904 1.00 97.12 114 GLY A CA 1
ATOM 826 C C . GLY A 1 114 ? -3.940 -6.405 16.154 1.00 97.12 114 GLY A C 1
ATOM 827 O O . GLY A 1 114 ? -2.775 -6.476 15.759 1.00 97.12 114 GLY A O 1
ATOM 828 N N . ALA A 1 115 ? -4.828 -7.372 15.902 1.00 95.50 115 ALA A N 1
ATOM 829 C CA . ALA A 1 115 ? -4.499 -8.576 15.135 1.00 95.50 115 ALA A CA 1
ATOM 830 C C . ALA A 1 115 ? -4.288 -8.256 13.646 1.00 95.50 115 ALA A C 1
ATOM 832 O O . ALA A 1 115 ? -3.302 -8.687 13.046 1.00 95.50 115 ALA A O 1
ATOM 833 N N . ARG A 1 116 ? -5.174 -7.435 13.067 1.00 95.25 116 ARG A N 1
ATOM 834 C CA . ARG A 1 116 ? -5.082 -6.996 11.665 1.00 95.25 116 ARG A CA 1
ATOM 835 C C . ARG A 1 116 ? -3.835 -6.143 11.410 1.00 95.25 116 ARG A C 1
ATOM 837 O O . ARG A 1 116 ? -3.091 -6.411 10.471 1.00 95.25 116 ARG A O 1
ATOM 844 N N . LEU A 1 117 ? -3.534 -5.183 12.287 1.00 96.56 117 LEU A N 1
ATOM 845 C CA . LEU A 1 117 ? -2.311 -4.378 12.214 1.00 96.56 117 LEU A CA 1
ATOM 846 C C . LEU A 1 117 ? -1.053 -5.233 12.402 1.00 96.56 117 LEU A C 1
ATOM 848 O O . LEU A 1 117 ? -0.073 -5.005 11.703 1.00 96.56 117 LEU A O 1
ATOM 852 N N . GLY A 1 118 ? -1.078 -6.250 13.270 1.00 95.25 118 GLY A N 1
ATOM 853 C CA . GLY A 1 118 ? 0.020 -7.216 13.388 1.00 95.25 118 GLY A CA 1
ATOM 854 C C . GLY A 1 118 ? 0.312 -7.925 12.063 1.00 95.25 118 GLY A C 1
ATOM 855 O O . GLY A 1 118 ? 1.468 -7.990 11.638 1.00 95.25 118 GLY A O 1
ATOM 856 N N . ARG A 1 119 ? -0.735 -8.377 11.361 1.00 93.00 119 ARG A N 1
ATOM 857 C CA . ARG A 1 119 ? -0.615 -8.963 10.015 1.00 93.00 119 ARG A CA 1
ATOM 858 C C . ARG A 1 119 ? -0.063 -7.956 9.001 1.00 93.00 119 ARG A C 1
ATOM 860 O O . ARG A 1 119 ? 0.840 -8.297 8.239 1.00 93.00 119 ARG A O 1
ATOM 867 N N . LEU A 1 120 ? -0.556 -6.715 9.011 1.00 93.94 120 LEU A N 1
ATOM 868 C CA . LEU A 1 120 ? -0.069 -5.648 8.127 1.00 93.94 120 LEU A CA 1
ATOM 869 C C . LEU A 1 120 ? 1.398 -5.278 8.402 1.00 93.94 120 LEU A C 1
ATOM 871 O O . LEU A 1 120 ? 2.122 -4.944 7.463 1.00 93.94 120 LEU A O 1
ATOM 875 N N . VAL A 1 121 ? 1.855 -5.372 9.656 1.00 93.94 121 VAL A N 1
ATOM 876 C CA . VAL A 1 121 ? 3.273 -5.216 10.014 1.00 93.94 121 VAL A CA 1
ATOM 877 C C . VAL A 1 121 ? 4.104 -6.376 9.477 1.00 93.94 121 VAL A C 1
ATOM 879 O O . VAL A 1 121 ? 5.141 -6.139 8.860 1.00 93.94 121 VAL A O 1
ATOM 882 N N . ALA A 1 122 ? 3.647 -7.619 9.649 1.00 90.31 122 ALA A N 1
ATOM 883 C CA . ALA A 1 122 ? 4.353 -8.795 9.136 1.00 90.31 122 ALA A CA 1
ATOM 884 C C . ALA A 1 122 ? 4.514 -8.766 7.606 1.00 90.31 122 ALA A C 1
ATOM 886 O O . ALA A 1 122 ? 5.554 -9.170 7.095 1.00 90.31 122 ALA A O 1
ATOM 887 N N . ALA A 1 123 ? 3.519 -8.226 6.897 1.00 89.44 123 ALA A N 1
ATOM 888 C CA . ALA A 1 123 ? 3.542 -8.032 5.448 1.00 89.44 123 ALA A CA 1
ATOM 889 C C . ALA A 1 123 ? 4.210 -6.714 4.996 1.00 89.44 123 ALA A C 1
ATOM 891 O O . ALA A 1 123 ? 4.152 -6.364 3.820 1.00 89.44 123 ALA A O 1
ATOM 892 N N . GLY A 1 124 ? 4.795 -5.933 5.914 1.00 90.75 124 GLY A N 1
ATOM 893 C CA . GLY A 1 124 ? 5.534 -4.712 5.580 1.00 90.75 124 GLY A CA 1
ATOM 894 C C . GLY A 1 124 ? 4.691 -3.541 5.066 1.00 90.75 124 GLY A C 1
ATOM 895 O O . GLY A 1 124 ? 5.236 -2.631 4.444 1.00 90.75 124 GLY A O 1
ATOM 896 N N . ARG A 1 125 ? 3.376 -3.533 5.309 1.00 91.94 125 ARG A N 1
ATOM 897 C CA . ARG A 1 125 ? 2.465 -2.428 4.937 1.00 91.94 125 ARG A CA 1
ATOM 898 C C . ARG A 1 125 ? 2.285 -1.398 6.044 1.00 91.94 125 ARG A C 1
ATOM 900 O O . ARG A 1 125 ? 1.923 -0.251 5.786 1.00 91.94 125 ARG A O 1
ATOM 907 N N . VAL A 1 126 ? 2.607 -1.793 7.267 1.00 95.06 126 VAL A N 1
ATOM 908 C CA . VAL A 1 126 ? 2.661 -0.940 8.451 1.00 95.06 126 VAL A CA 1
ATOM 909 C C . VAL A 1 126 ? 4.013 -1.164 9.125 1.00 95.06 126 VAL A C 1
ATOM 911 O O . VAL A 1 126 ? 4.557 -2.264 9.106 1.00 95.06 126 VAL A O 1
ATOM 914 N N . LYS A 1 127 ? 4.590 -0.120 9.709 1.00 95.38 127 LYS A N 1
ATOM 915 C CA . LYS A 1 127 ? 5.796 -0.196 10.535 1.00 95.38 127 LYS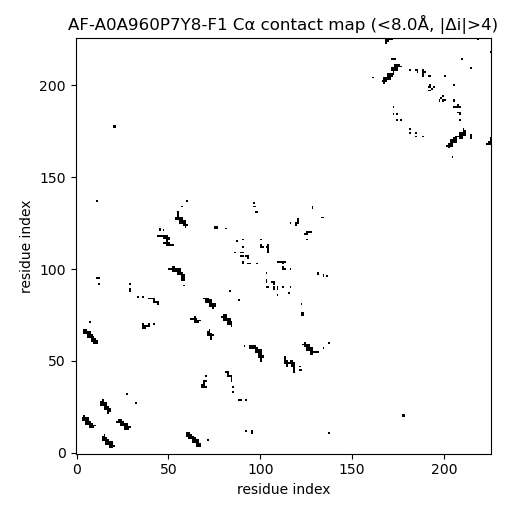 A CA 1
ATOM 916 C C . LYS A 1 127 ? 5.403 -0.091 11.996 1.00 95.38 127 LYS A C 1
ATOM 918 O O . LYS A 1 127 ? 4.535 0.704 12.347 1.00 95.38 127 LYS A O 1
ATOM 923 N N . ARG A 1 128 ? 6.081 -0.860 12.841 1.00 97.31 128 ARG A N 1
ATOM 924 C CA . ARG A 1 128 ? 6.077 -0.644 14.286 1.00 97.31 128 ARG A CA 1
ATOM 925 C C . ARG A 1 128 ? 7.155 0.380 14.622 1.00 97.31 128 ARG A C 1
ATOM 927 O O . ARG A 1 128 ? 8.260 0.272 14.096 1.00 97.31 128 ARG A O 1
ATOM 934 N N . LEU A 1 129 ? 6.823 1.336 15.478 1.00 97.38 129 LEU A N 1
ATOM 935 C CA . LEU A 1 129 ? 7.752 2.349 15.969 1.00 97.38 129 LEU A CA 1
ATOM 936 C C . LEU A 1 129 ? 7.949 2.189 17.474 1.00 97.38 129 LEU A C 1
ATOM 938 O O . LEU A 1 129 ? 7.055 1.693 18.171 1.00 97.38 129 LEU A O 1
ATOM 942 N N . THR A 1 130 ? 9.108 2.619 17.962 1.00 96.94 130 THR A N 1
ATOM 943 C CA . THR A 1 130 ? 9.349 2.732 19.409 1.00 96.94 130 THR A CA 1
ATOM 944 C C . THR A 1 130 ? 8.774 4.043 19.930 1.00 96.94 130 THR A C 1
ATOM 946 O O . THR A 1 130 ? 8.207 4.080 21.019 1.00 96.94 130 THR A O 1
ATOM 949 N N . ASP A 1 131 ? 8.870 5.097 19.117 1.00 96.31 131 ASP A N 1
ATOM 950 C CA . ASP A 1 131 ? 8.457 6.454 19.454 1.00 96.31 131 ASP A CA 1
ATOM 951 C C . ASP A 1 131 ? 7.791 7.151 18.248 1.00 96.31 131 ASP A C 1
ATOM 953 O O . ASP A 1 131 ? 8.130 6.892 17.089 1.00 96.31 131 ASP A O 1
ATOM 957 N N . ARG A 1 132 ? 6.827 8.050 18.496 1.00 96.38 132 ARG A N 1
ATOM 958 C CA . ARG A 1 132 ? 6.116 8.778 17.424 1.00 96.38 132 ARG A CA 1
ATOM 959 C C . ARG A 1 132 ? 7.044 9.696 16.626 1.00 96.38 132 ARG A C 1
ATOM 961 O O . ARG A 1 132 ? 6.812 9.894 15.435 1.00 96.38 132 ARG A O 1
ATOM 968 N N . HIS A 1 133 ? 8.090 10.233 17.244 1.00 94.19 133 HIS A N 1
ATOM 969 C CA . HIS A 1 133 ? 9.072 11.112 16.616 1.00 94.19 133 HIS A CA 1
ATOM 970 C C . HIS A 1 133 ? 10.001 10.384 15.638 1.00 94.19 133 HIS A C 1
ATOM 972 O O . HIS A 1 133 ? 10.678 11.053 14.856 1.00 94.19 133 HIS A O 1
ATOM 978 N N . GLU A 1 134 ? 10.034 9.048 15.626 1.00 93.38 134 GLU A N 1
ATOM 979 C CA . GLU A 1 134 ? 10.735 8.268 14.592 1.00 93.38 134 GLU A CA 1
ATOM 980 C C . GLU A 1 134 ? 10.039 8.378 13.231 1.00 93.38 134 GLU A C 1
ATOM 982 O O . GLU A 1 134 ? 10.663 8.213 12.180 1.00 93.38 134 GLU A O 1
ATOM 987 N N . TYR A 1 135 ? 8.740 8.682 13.233 1.00 93.00 135 TYR A N 1
ATOM 988 C CA . TYR A 1 135 ? 7.988 8.833 12.006 1.00 93.00 135 TYR A CA 1
ATOM 989 C C . TYR A 1 135 ? 8.434 10.074 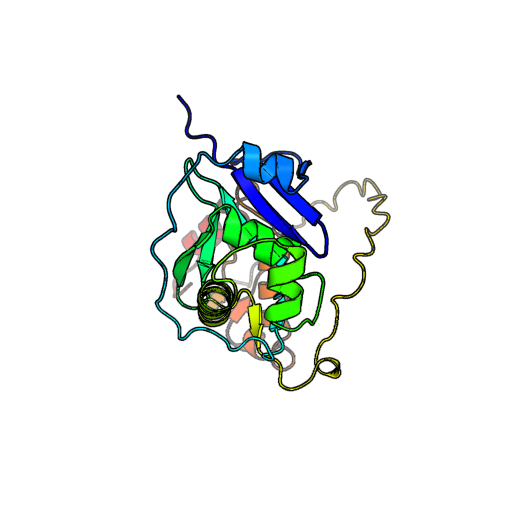11.235 1.00 93.00 135 TYR A C 1
ATOM 991 O O . TYR A 1 135 ? 8.519 11.194 11.748 1.00 93.00 135 TYR A O 1
ATOM 999 N N . ARG A 1 136 ? 8.711 9.855 9.953 1.00 89.81 136 ARG A N 1
ATOM 1000 C CA . ARG A 1 136 ? 8.983 10.899 8.974 1.00 89.81 136 ARG A CA 1
ATOM 1001 C C . ARG A 1 136 ? 7.879 10.811 7.924 1.00 89.81 136 ARG A C 1
ATOM 1003 O O . ARG A 1 136 ? 7.850 9.816 7.194 1.00 89.81 136 ARG A O 1
ATOM 1010 N N . PRO A 1 137 ? 6.939 11.773 7.875 1.00 82.69 137 PRO A N 1
ATOM 1011 C CA . PRO A 1 137 ? 5.961 11.791 6.805 1.00 82.69 137 PRO A CA 1
ATOM 1012 C C . PRO A 1 137 ? 6.685 11.949 5.461 1.00 82.69 137 PRO A C 1
ATOM 1014 O O . PRO A 1 137 ? 7.737 12.593 5.403 1.00 82.69 137 PRO A O 1
ATOM 1017 N N . PRO A 1 138 ? 6.158 11.347 4.388 1.00 80.75 138 PRO A N 1
ATOM 1018 C CA . PRO A 1 138 ? 6.691 11.544 3.058 1.00 80.75 138 PRO A CA 1
ATOM 1019 C C . PRO A 1 138 ? 6.552 13.029 2.718 1.00 80.75 138 PRO A C 1
ATOM 1021 O O . PRO A 1 138 ? 5.590 13.667 3.166 1.00 80.75 138 PRO A O 1
ATOM 1024 N N . PRO A 1 139 ? 7.506 13.595 1.963 1.00 76.31 139 PRO A N 1
ATOM 1025 C CA . PRO A 1 139 ? 7.375 14.968 1.510 1.00 76.31 139 PRO A CA 1
ATOM 1026 C C . PRO A 1 139 ? 6.043 15.119 0.759 1.00 76.31 139 PRO A C 1
ATOM 1028 O O . PRO A 1 139 ? 5.621 14.169 0.086 1.00 76.31 139 PRO A O 1
ATOM 1031 N N . PRO A 1 140 ? 5.365 16.276 0.876 1.00 74.69 140 PRO A N 1
ATOM 1032 C CA . PRO A 1 140 ? 4.205 16.563 0.050 1.00 74.69 140 PRO A CA 1
ATOM 1033 C C . PRO A 1 140 ? 4.558 16.278 -1.404 1.00 74.69 140 PRO A C 1
ATOM 1035 O O . PRO A 1 140 ? 5.636 16.653 -1.869 1.00 74.69 140 PRO A O 1
ATOM 1038 N N . ARG A 1 141 ? 3.665 15.592 -2.116 1.00 65.81 141 ARG A N 1
ATOM 1039 C CA . ARG A 1 141 ? 3.835 15.432 -3.552 1.00 65.81 141 ARG A CA 1
ATOM 1040 C C . ARG A 1 141 ? 3.656 16.810 -4.170 1.00 65.81 141 ARG A C 1
ATOM 1042 O O . ARG A 1 141 ? 2.533 17.274 -4.340 1.00 65.81 141 ARG A O 1
ATOM 1049 N N . GLU A 1 142 ? 4.761 17.461 -4.496 1.00 63.69 142 GLU A N 1
ATOM 1050 C CA . GLU A 1 142 ? 4.740 18.500 -5.509 1.00 63.69 142 GLU A CA 1
ATOM 1051 C C . GLU A 1 142 ? 4.285 17.791 -6.779 1.00 63.69 142 GLU A C 1
ATOM 1053 O O . GLU A 1 142 ? 4.976 16.908 -7.285 1.00 63.69 142 GLU A O 1
ATOM 1058 N N . VAL A 1 143 ? 3.062 18.071 -7.231 1.00 55.28 143 VAL A N 1
ATOM 1059 C CA . VAL A 1 143 ? 2.705 17.802 -8.620 1.00 55.28 143 VAL A CA 1
ATOM 1060 C C . VAL A 1 143 ? 3.581 18.786 -9.371 1.00 55.28 143 VAL A C 1
ATOM 1062 O O . VAL A 1 143 ? 3.333 19.987 -9.243 1.00 55.28 143 VAL A O 1
ATOM 1065 N N . PRO A 1 144 ? 4.658 18.343 -10.045 1.00 48.66 144 PRO A N 1
ATOM 1066 C CA . PRO A 1 144 ? 5.407 19.294 -10.830 1.00 48.66 144 PRO A CA 1
ATOM 1067 C C . PRO A 1 144 ? 4.399 19.906 -11.801 1.00 48.66 144 PRO A C 1
ATOM 1069 O O . PRO A 1 144 ? 3.566 19.182 -12.356 1.00 48.66 144 PRO A O 1
ATOM 1072 N N . ASP A 1 145 ? 4.421 21.230 -11.944 1.00 42.16 145 ASP A N 1
ATOM 1073 C CA . ASP A 1 145 ? 3.701 21.912 -13.012 1.00 42.16 145 ASP A CA 1
ATOM 1074 C C . ASP A 1 145 ? 4.400 21.497 -14.306 1.00 42.16 145 ASP A C 1
ATOM 1076 O O . ASP A 1 145 ? 5.270 22.178 -14.846 1.00 42.16 145 ASP A O 1
ATOM 1080 N N . VAL A 1 146 ? 4.134 20.259 -14.726 1.00 40.91 146 VAL A N 1
ATOM 1081 C CA . VAL A 1 146 ? 4.621 19.716 -15.974 1.00 40.91 146 VAL A CA 1
ATOM 1082 C C . VAL A 1 146 ? 3.688 20.286 -17.025 1.00 40.91 146 VAL A C 1
ATOM 1084 O O . VAL A 1 146 ? 2.927 19.573 -17.677 1.00 40.91 146 VAL A O 1
ATOM 1087 N N . THR A 1 147 ? 3.806 21.592 -17.262 1.00 37.03 147 THR A N 1
ATOM 1088 C CA . THR A 1 147 ? 3.816 22.043 -18.643 1.00 37.03 147 THR A CA 1
ATOM 1089 C C . THR A 1 147 ? 5.012 21.334 -19.256 1.00 37.03 147 THR A C 1
ATOM 1091 O O . THR A 1 147 ? 6.126 21.848 -19.269 1.00 37.03 147 THR A O 1
ATOM 1094 N N . VAL A 1 148 ? 4.814 20.081 -19.685 1.00 39.56 148 VAL A N 1
ATOM 1095 C CA . VAL A 1 148 ? 5.758 19.452 -20.593 1.00 39.56 148 VAL A CA 1
ATOM 1096 C C . VAL A 1 148 ? 5.718 20.434 -21.752 1.00 39.56 148 VAL A C 1
ATOM 1098 O O . VAL A 1 148 ? 4.648 20.585 -22.358 1.00 39.56 148 VAL A O 1
ATOM 1101 N N . PRO A 1 149 ? 6.805 21.158 -22.072 1.00 35.03 149 PRO A N 1
ATOM 1102 C CA . PRO A 1 149 ? 6.855 21.695 -23.408 1.00 35.03 149 PRO A CA 1
ATOM 1103 C C . PRO A 1 149 ? 6.601 20.474 -24.285 1.00 35.03 149 PRO A C 1
ATOM 1105 O O . PRO A 1 149 ? 7.142 19.393 -24.014 1.00 35.03 149 PRO A O 1
ATOM 1108 N N . VAL A 1 150 ? 5.770 20.609 -25.312 1.00 41.53 150 VAL A N 1
ATOM 1109 C CA . VAL A 1 150 ? 5.879 19.704 -26.450 1.00 41.53 150 VAL A CA 1
ATOM 1110 C C . VAL A 1 150 ? 7.276 19.971 -27.011 1.00 41.53 150 VAL A C 1
ATOM 1112 O O . VAL A 1 150 ? 7.465 20.732 -27.952 1.00 41.53 150 VAL A O 1
ATOM 1115 N N . LEU A 1 151 ? 8.295 19.427 -26.345 1.00 41.44 151 LEU A N 1
ATOM 1116 C CA . LEU A 1 151 ? 9.597 19.179 -26.896 1.00 41.44 151 LEU A CA 1
ATOM 1117 C C . LEU A 1 151 ? 9.234 18.236 -28.021 1.00 41.44 151 LEU A C 1
ATOM 1119 O O . LEU A 1 151 ? 8.924 17.073 -27.760 1.00 41.44 151 LEU A O 1
ATOM 1123 N N . GLY A 1 152 ? 9.157 18.769 -29.246 1.00 39.66 152 GLY A N 1
ATOM 1124 C CA . GLY A 1 152 ? 9.220 17.946 -30.441 1.00 39.66 152 GLY A CA 1
ATOM 1125 C C . GLY A 1 152 ? 10.314 16.940 -30.149 1.00 39.66 152 GLY A C 1
ATOM 1126 O O . GLY A 1 152 ? 11.444 17.356 -29.878 1.00 39.66 152 GLY A O 1
ATOM 1127 N N . GLY A 1 153 ? 9.901 15.680 -29.954 1.00 37.59 153 GLY A N 1
ATOM 1128 C CA . GLY A 1 153 ? 10.707 14.727 -29.204 1.00 37.59 153 GLY A CA 1
ATOM 1129 C C . GLY A 1 153 ? 12.110 14.755 -29.783 1.00 37.59 153 GLY A C 1
ATOM 1130 O O . GLY A 1 153 ? 12.216 14.776 -31.014 1.00 37.59 153 GLY A O 1
ATOM 1131 N N . PRO A 1 154 ? 13.183 14.818 -28.969 1.00 42.09 154 PRO A N 1
ATOM 1132 C CA . PRO A 1 154 ? 14.493 14.577 -29.533 1.00 42.09 154 PRO A CA 1
ATOM 1133 C C . PRO A 1 154 ? 14.350 13.240 -30.240 1.00 42.09 154 PRO A C 1
ATOM 1135 O O . PRO A 1 154 ? 13.995 12.245 -29.602 1.00 42.09 154 PRO A O 1
ATOM 1138 N N . THR A 1 155 ? 14.502 13.244 -31.564 1.00 44.97 155 THR A N 1
ATOM 1139 C CA . THR A 1 155 ? 14.606 12.030 -32.357 1.00 44.97 155 THR A CA 1
ATOM 1140 C C . THR A 1 155 ? 15.566 11.169 -31.561 1.00 44.97 155 THR A C 1
ATOM 1142 O O . THR A 1 155 ? 16.703 11.598 -31.348 1.00 44.97 155 THR A O 1
ATOM 1145 N N . ARG A 1 156 ? 15.075 10.070 -30.967 1.00 49.16 156 ARG A N 1
ATOM 1146 C CA . ARG A 1 156 ? 15.886 9.196 -30.121 1.00 49.16 156 ARG A CA 1
ATOM 1147 C C . ARG A 1 156 ? 16.958 8.676 -31.058 1.00 49.16 156 ARG A C 1
ATOM 1149 O O . ARG A 1 156 ? 16.722 7.740 -31.813 1.00 49.16 156 ARG A O 1
ATOM 1156 N N . GLY A 1 157 ? 18.094 9.369 -31.095 1.00 46.72 157 GLY A N 1
ATOM 1157 C CA . GLY A 1 157 ? 19.262 8.894 -31.797 1.00 46.72 157 GLY A CA 1
ATOM 1158 C C . GLY A 1 157 ? 19.531 7.509 -31.227 1.00 46.72 157 GLY A C 1
ATOM 1159 O O . GLY A 1 157 ? 19.366 7.335 -30.011 1.00 46.72 157 GLY A O 1
ATOM 1160 N N . PRO A 1 158 ? 19.847 6.514 -32.067 1.00 48.94 158 PRO A N 1
ATOM 1161 C CA . PRO A 1 158 ? 20.167 5.191 -31.567 1.00 48.94 158 PRO A CA 1
ATOM 1162 C C . PRO A 1 158 ? 21.192 5.357 -30.446 1.00 48.94 158 PRO A C 1
ATOM 1164 O O . PRO A 1 158 ? 22.203 6.046 -30.619 1.00 48.94 158 PRO A O 1
ATOM 1167 N N . ALA A 1 159 ? 20.881 4.806 -29.269 1.00 50.66 159 ALA A N 1
ATOM 1168 C CA . ALA A 1 159 ? 21.850 4.768 -28.187 1.00 50.66 159 ALA A CA 1
ATOM 1169 C C . ALA A 1 159 ? 23.125 4.130 -28.758 1.00 50.66 159 ALA A C 1
ATOM 1171 O O . ALA A 1 159 ? 23.009 3.169 -29.527 1.00 50.66 159 ALA A O 1
ATOM 1172 N N . PRO A 1 160 ? 24.322 4.672 -28.470 1.00 51.72 160 PRO A N 1
ATOM 1173 C CA . PRO A 1 160 ? 25.550 4.084 -28.971 1.00 51.72 160 PRO A CA 1
ATOM 1174 C C . PRO A 1 160 ? 25.605 2.639 -28.482 1.00 51.72 160 PRO A C 1
ATOM 1176 O O . PRO A 1 160 ? 25.766 2.377 -27.293 1.00 51.72 160 PRO A O 1
ATOM 1179 N N . VAL A 1 161 ? 25.401 1.707 -29.410 1.00 56.47 161 VAL A N 1
ATOM 1180 C CA . VAL A 1 161 ? 25.539 0.278 -29.158 1.00 56.47 161 VAL A CA 1
ATOM 1181 C C . VAL A 1 161 ? 26.984 0.077 -28.721 1.00 56.47 161 VAL A C 1
ATOM 1183 O O . VAL A 1 161 ? 27.897 0.522 -29.427 1.00 56.47 161 VAL A O 1
ATOM 1186 N N . ALA A 1 162 ? 27.200 -0.544 -27.556 1.00 56.41 162 ALA A N 1
ATOM 1187 C CA . ALA A 1 162 ? 28.535 -0.975 -27.162 1.00 56.41 162 ALA A CA 1
ATOM 1188 C C . ALA A 1 162 ? 29.156 -1.716 -28.351 1.00 56.41 162 ALA A C 1
ATOM 1190 O O . ALA A 1 162 ? 28.532 -2.609 -28.933 1.00 56.41 162 ALA A O 1
ATOM 1191 N N . ARG A 1 163 ? 30.335 -1.264 -28.793 1.00 56.56 163 ARG A N 1
ATOM 1192 C CA . ARG A 1 163 ? 30.947 -1.800 -30.009 1.00 56.56 163 ARG A CA 1
ATOM 1193 C C . ARG A 1 163 ? 31.123 -3.311 -29.829 1.00 56.56 163 ARG A C 1
ATOM 1195 O O . ARG A 1 163 ? 31.561 -3.734 -28.757 1.00 56.56 163 ARG A O 1
ATOM 1202 N N . PRO A 1 164 ? 30.807 -4.128 -30.847 1.00 53.56 164 PRO A N 1
ATOM 1203 C CA . PRO A 1 164 ? 31.111 -5.551 -30.799 1.00 53.56 164 PRO A CA 1
ATOM 1204 C C . PRO A 1 164 ? 32.588 -5.743 -30.415 1.00 53.56 164 PRO A C 1
ATOM 1206 O O . PRO A 1 164 ? 33.467 -5.258 -31.125 1.00 53.56 164 PRO A O 1
ATOM 1209 N N . GLY A 1 165 ? 32.851 -6.388 -29.272 1.00 62.12 165 GLY A N 1
ATOM 1210 C CA . GLY A 1 165 ? 34.207 -6.633 -28.756 1.00 62.12 165 GLY A CA 1
ATOM 1211 C C . GLY A 1 165 ? 34.574 -5.942 -27.437 1.00 62.12 165 GLY A C 1
ATOM 1212 O O . GLY A 1 165 ? 35.656 -6.196 -26.925 1.00 62.12 165 GLY A O 1
ATOM 1213 N N . ASP A 1 166 ? 33.691 -5.129 -26.852 1.00 70.81 166 ASP A N 1
ATOM 1214 C CA . ASP A 1 166 ? 33.970 -4.391 -25.605 1.00 70.81 166 ASP A CA 1
ATOM 1215 C C . ASP A 1 166 ? 34.019 -5.269 -24.330 1.00 70.81 166 ASP A C 1
ATOM 1217 O O . ASP A 1 166 ? 34.247 -4.776 -23.234 1.00 70.81 166 ASP A O 1
ATOM 1221 N N . GLY A 1 167 ? 33.770 -6.580 -24.443 1.00 79.69 167 GLY A N 1
ATOM 1222 C CA . GLY A 1 167 ? 33.887 -7.559 -23.348 1.00 79.69 167 GLY A CA 1
ATOM 1223 C C . GLY A 1 167 ? 32.843 -7.455 -22.226 1.00 79.69 167 GLY A C 1
ATOM 1224 O O . GLY A 1 167 ? 32.674 -8.409 -21.471 1.00 79.69 167 GLY A O 1
ATOM 1225 N N . ARG A 1 168 ? 32.121 -6.336 -22.131 1.00 86.88 168 ARG A N 1
ATOM 1226 C CA . ARG A 1 168 ? 31.081 -6.095 -21.125 1.00 86.88 168 ARG A CA 1
ATOM 1227 C C . ARG A 1 168 ? 29.815 -6.901 -21.400 1.00 86.88 168 ARG A C 1
ATOM 1229 O O . ARG A 1 168 ? 29.387 -7.035 -22.549 1.00 86.88 168 ARG A O 1
ATOM 1236 N N . VAL A 1 169 ? 29.198 -7.395 -20.329 1.00 87.25 169 VAL A N 1
ATOM 1237 C CA . VAL A 1 169 ? 27.937 -8.146 -20.381 1.00 87.25 169 VAL A CA 1
ATOM 1238 C C . VAL A 1 169 ? 26.777 -7.157 -20.539 1.00 87.25 169 VAL A C 1
ATOM 1240 O O . VAL A 1 169 ? 26.636 -6.261 -19.700 1.00 87.25 169 VAL A O 1
ATOM 1243 N N . PRO A 1 170 ? 25.948 -7.259 -21.593 1.00 88.19 170 PRO A N 1
ATOM 1244 C CA . PRO A 1 170 ? 24.788 -6.389 -21.739 1.00 88.19 170 PRO A CA 1
ATOM 1245 C C . PRO A 1 170 ? 23.772 -6.662 -20.628 1.00 88.19 170 PRO A C 1
ATOM 1247 O O . PRO A 1 170 ? 23.445 -7.810 -20.359 1.00 88.19 170 PRO A O 1
ATOM 1250 N N . VAL A 1 171 ? 23.251 -5.603 -20.003 1.00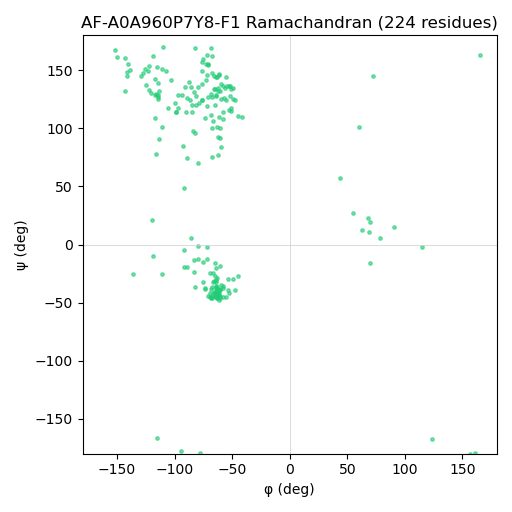 88.31 171 VAL A N 1
ATOM 1251 C CA . VAL A 1 171 ? 22.136 -5.696 -19.050 1.00 88.31 171 VAL A CA 1
ATOM 1252 C C . VAL A 1 171 ? 20.917 -5.048 -19.690 1.00 88.31 171 VAL A C 1
ATOM 1254 O O . VAL A 1 171 ? 20.793 -3.819 -19.749 1.00 88.31 171 VAL A O 1
ATOM 1257 N N . LEU A 1 172 ? 20.023 -5.893 -20.202 1.00 87.12 172 LEU A N 1
ATOM 1258 C CA . LEU A 1 172 ? 18.833 -5.464 -20.930 1.00 87.12 172 LEU A CA 1
ATOM 1259 C C . LEU A 1 172 ? 17.708 -5.098 -19.962 1.00 87.12 172 LEU A C 1
ATOM 1261 O O . LEU A 1 172 ? 17.370 -5.846 -19.049 1.00 87.12 172 LEU A O 1
ATOM 1265 N N . SER A 1 173 ? 17.105 -3.933 -20.178 1.00 86.12 173 SER A N 1
ATOM 1266 C CA . SER A 1 173 ? 15.995 -3.426 -19.368 1.00 86.12 173 SER A CA 1
ATOM 1267 C C . SER A 1 173 ? 14.754 -3.301 -20.236 1.00 86.12 173 SER A C 1
ATOM 1269 O O . SER A 1 173 ? 14.406 -2.212 -20.690 1.00 86.12 173 SER A O 1
ATOM 1271 N N . VAL A 1 174 ? 14.112 -4.439 -20.498 1.00 84.06 174 VAL A N 1
ATOM 1272 C CA . VAL A 1 174 ? 12.940 -4.504 -21.375 1.00 84.06 174 VAL A CA 1
ATOM 1273 C C . VAL A 1 174 ? 11.791 -3.721 -20.748 1.00 84.06 174 VAL A C 1
ATOM 1275 O O . VAL A 1 174 ? 11.314 -4.048 -19.660 1.00 84.06 174 VAL A O 1
ATOM 1278 N N . TRP A 1 175 ? 11.318 -2.703 -21.456 1.00 79.38 175 TRP A N 1
ATOM 1279 C CA . TRP A 1 175 ? 10.136 -1.943 -21.088 1.00 79.38 175 TRP A CA 1
ATOM 1280 C C . TRP A 1 175 ? 9.033 -2.152 -22.115 1.00 79.38 175 TRP A C 1
ATOM 1282 O O . TRP A 1 175 ? 9.208 -1.915 -23.307 1.00 79.38 175 TRP A O 1
ATOM 1292 N N . GLN A 1 176 ? 7.867 -2.572 -21.631 1.00 73.50 176 GLN A N 1
ATOM 1293 C CA . GLN A 1 176 ? 6.645 -2.587 -22.419 1.00 73.50 176 GLN A CA 1
ATOM 1294 C C . GLN A 1 176 ? 5.831 -1.344 -22.067 1.00 73.50 176 GLN A C 1
ATOM 1296 O O . GLN A 1 176 ? 5.322 -1.231 -20.951 1.00 73.50 176 GLN A O 1
ATOM 1301 N N . GLU A 1 177 ? 5.681 -0.439 -23.038 1.00 65.19 177 GLU A N 1
ATOM 1302 C CA . GLU A 1 177 ? 4.905 0.808 -22.916 1.00 65.19 177 GLU A CA 1
ATOM 1303 C C . GLU A 1 177 ? 3.499 0.586 -22.333 1.00 65.19 177 GLU A C 1
ATOM 1305 O O . GLU A 1 177 ? 2.966 1.438 -21.630 1.00 65.19 177 GLU A O 1
ATOM 1310 N N . GLN A 1 178 ? 2.926 -0.594 -22.572 1.00 60.06 178 GLN A N 1
ATOM 1311 C CA . GLN A 1 178 ? 1.569 -0.974 -22.184 1.00 60.06 178 GLN A CA 1
ATOM 1312 C C . GLN A 1 178 ? 1.435 -1.463 -20.727 1.00 60.06 178 GLN A C 1
ATOM 1314 O O . GLN A 1 178 ? 0.307 -1.600 -20.254 1.00 60.06 178 GLN A O 1
ATOM 1319 N N . VAL A 1 179 ? 2.536 -1.771 -20.019 1.00 56.19 179 VAL A N 1
ATOM 1320 C CA . VAL A 1 179 ? 2.491 -2.609 -18.794 1.00 56.19 179 VAL A CA 1
ATOM 1321 C C . VAL A 1 179 ? 2.973 -1.907 -17.516 1.00 56.19 179 VAL A C 1
ATOM 1323 O O . VAL A 1 179 ? 2.742 -2.420 -16.425 1.00 56.19 179 VAL A O 1
ATOM 1326 N N . GLY A 1 180 ? 3.569 -0.713 -17.574 1.00 58.25 180 GLY A N 1
ATOM 1327 C CA . GLY A 1 180 ? 3.878 0.012 -16.334 1.00 58.25 180 GLY A CA 1
ATOM 1328 C C . GLY A 1 180 ? 4.995 1.048 -16.415 1.00 58.25 180 GLY A C 1
ATOM 1329 O O . GLY A 1 180 ? 5.567 1.275 -17.486 1.00 58.25 180 GLY A O 1
ATOM 1330 N N . PRO A 1 181 ? 5.286 1.719 -15.280 1.00 54.88 181 PRO A N 1
ATOM 1331 C CA . PRO A 1 181 ? 5.960 3.005 -15.272 1.00 54.88 181 PRO A CA 1
ATOM 1332 C C . PRO A 1 181 ? 7.437 2.838 -15.610 1.00 54.88 181 PRO A C 1
ATOM 1334 O O . PRO A 1 181 ? 8.239 2.400 -14.782 1.00 54.88 181 PRO A O 1
ATOM 1337 N N . ALA A 1 182 ? 7.800 3.291 -16.814 1.00 68.81 182 ALA A N 1
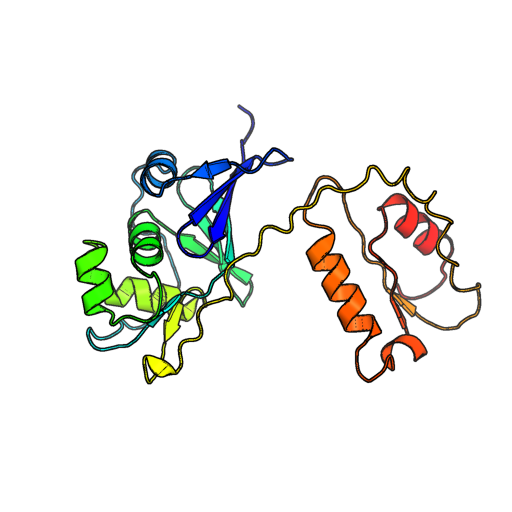ATOM 1338 C CA . ALA A 1 182 ? 9.177 3.437 -17.289 1.00 68.81 182 ALA A CA 1
ATOM 1339 C C . ALA A 1 182 ? 10.102 4.074 -16.243 1.00 68.81 182 ALA A C 1
ATOM 1341 O O . ALA A 1 182 ? 11.303 3.822 -16.232 1.00 68.81 182 ALA A O 1
ATOM 1342 N N . LEU A 1 183 ? 9.531 4.890 -15.353 1.00 67.75 183 LEU A N 1
ATOM 1343 C CA . LEU A 1 183 ? 10.235 5.586 -14.295 1.00 67.75 183 LEU A CA 1
ATOM 1344 C C . LEU A 1 183 ? 10.887 4.640 -13.279 1.00 67.75 183 LEU A C 1
ATOM 1346 O O . LEU A 1 183 ? 12.051 4.848 -12.968 1.00 67.75 183 LEU A O 1
ATOM 1350 N N . SER A 1 184 ? 10.214 3.596 -12.784 1.00 69.56 184 SER A N 1
ATOM 1351 C CA . SER A 1 184 ? 10.808 2.704 -11.768 1.00 69.56 184 SER A CA 1
ATOM 1352 C C . SER A 1 184 ? 11.981 1.904 -12.336 1.00 69.56 184 SER A C 1
ATOM 1354 O O . SER A 1 184 ? 13.040 1.826 -11.716 1.00 69.56 184 SER A O 1
ATOM 1356 N N . LEU A 1 185 ? 11.827 1.382 -13.555 1.00 80.50 185 LEU A N 1
ATOM 1357 C CA . LEU A 1 185 ? 12.902 0.694 -14.271 1.00 80.50 185 LEU A CA 1
ATOM 1358 C C . LEU A 1 185 ? 14.018 1.673 -14.681 1.00 80.50 185 LEU A C 1
ATOM 1360 O O . LEU A 1 185 ? 15.205 1.368 -14.576 1.00 80.50 185 LEU A O 1
ATOM 1364 N N . GLY A 1 186 ? 13.653 2.891 -15.082 1.00 78.62 186 GLY A N 1
ATOM 1365 C CA . GLY A 1 186 ? 14.587 3.978 -15.365 1.00 78.62 186 GLY A CA 1
ATOM 1366 C C . GLY A 1 186 ? 15.426 4.361 -14.146 1.00 78.62 186 GLY A C 1
ATOM 1367 O O . GLY A 1 186 ? 16.644 4.474 -14.261 1.00 78.62 186 GLY A O 1
ATOM 1368 N N . MET A 1 187 ? 14.803 4.482 -12.972 1.00 81.94 187 MET A N 1
ATOM 1369 C CA . MET A 1 187 ? 15.483 4.758 -11.707 1.00 81.94 187 MET A CA 1
ATOM 1370 C C . MET A 1 187 ? 16.398 3.605 -11.307 1.00 81.94 187 MET A C 1
ATOM 1372 O O . MET A 1 187 ? 17.542 3.854 -10.945 1.00 81.94 187 MET A O 1
ATOM 1376 N N . LEU A 1 188 ? 15.956 2.353 -11.457 1.00 83.56 188 LEU A N 1
ATOM 1377 C CA . LEU A 1 188 ? 16.782 1.182 -11.157 1.00 83.56 188 LEU A CA 1
ATOM 1378 C C . LEU A 1 188 ? 18.034 1.133 -12.044 1.00 83.56 188 LEU A C 1
ATOM 1380 O O . LEU A 1 188 ? 19.145 1.001 -11.533 1.00 83.56 188 LEU A O 1
ATOM 1384 N N . THR A 1 189 ? 17.883 1.320 -13.360 1.00 84.31 189 THR A N 1
ATOM 1385 C CA . THR A 1 189 ? 19.036 1.351 -14.281 1.00 84.31 189 THR A CA 1
ATOM 1386 C C . THR A 1 189 ? 19.946 2.557 -14.045 1.00 84.31 189 THR A C 1
ATOM 1388 O O . THR A 1 189 ? 21.158 2.455 -14.225 1.00 84.31 189 THR A O 1
ATOM 1391 N N . ALA A 1 190 ? 19.399 3.704 -13.628 1.00 79.44 190 ALA A N 1
ATOM 1392 C CA . ALA A 1 190 ? 20.188 4.876 -13.258 1.00 79.44 190 ALA A CA 1
ATOM 1393 C C . ALA A 1 190 ? 20.981 4.648 -11.963 1.00 79.44 190 ALA A C 1
ATOM 1395 O O . ALA A 1 190 ? 22.177 4.927 -11.939 1.00 79.44 190 ALA A O 1
ATOM 1396 N N . SER A 1 191 ? 20.353 4.086 -10.926 1.00 82.75 191 SER A N 1
ATOM 1397 C CA . SER A 1 191 ? 21.019 3.724 -9.671 1.00 82.75 191 SER A CA 1
ATOM 1398 C C . SER A 1 191 ? 22.119 2.691 -9.890 1.00 82.75 191 SER A C 1
ATOM 1400 O O . SER A 1 191 ? 23.203 2.843 -9.338 1.00 82.75 191 SER A O 1
ATOM 1402 N N . ALA A 1 192 ? 21.881 1.684 -10.733 1.00 82.88 192 ALA A N 1
ATOM 1403 C CA . ALA A 1 192 ? 22.892 0.683 -11.059 1.00 82.88 192 ALA A CA 1
ATOM 1404 C C . ALA A 1 192 ? 24.096 1.302 -11.797 1.00 82.88 192 ALA A C 1
ATOM 1406 O O . ALA A 1 192 ? 25.237 1.021 -11.447 1.00 82.88 192 ALA A O 1
ATOM 1407 N N . ARG A 1 193 ? 23.867 2.224 -12.746 1.00 85.81 193 ARG A N 1
ATOM 1408 C CA . ARG A 1 193 ? 24.956 2.975 -13.405 1.00 85.81 193 ARG A CA 1
ATOM 1409 C C . ARG A 1 193 ? 25.758 3.868 -12.455 1.00 85.81 193 ARG A C 1
ATOM 1411 O O . ARG A 1 193 ? 26.915 4.133 -12.739 1.00 85.81 193 ARG A O 1
ATOM 1418 N N . ALA A 1 194 ? 25.149 4.357 -11.378 1.00 85.06 194 ALA A N 1
ATOM 1419 C CA . ALA A 1 194 ? 25.800 5.233 -10.403 1.00 85.06 194 ALA A CA 1
ATOM 1420 C C . ALA A 1 194 ? 26.433 4.473 -9.222 1.00 85.06 194 ALA A C 1
ATOM 1422 O O . ALA A 1 194 ? 27.057 5.091 -8.361 1.00 85.06 194 ALA A O 1
ATOM 1423 N N . TRP A 1 195 ? 26.257 3.151 -9.138 1.00 84.50 195 TRP A N 1
ATOM 1424 C CA . TRP A 1 195 ? 26.755 2.359 -8.016 1.00 84.50 195 TRP A CA 1
ATOM 1425 C C . TRP A 1 195 ? 28.285 2.385 -7.953 1.00 84.50 195 TRP A C 1
ATOM 1427 O O . TRP A 1 195 ? 28.942 2.116 -8.958 1.00 84.50 195 TRP A O 1
ATOM 1437 N N . CYS A 1 196 ? 28.830 2.704 -6.771 1.00 79.81 196 CYS A N 1
ATOM 1438 C CA . CYS A 1 196 ? 30.268 2.862 -6.517 1.00 79.81 196 CYS A CA 1
ATOM 1439 C C . CYS A 1 196 ? 30.975 3.648 -7.632 1.00 79.81 196 CYS A C 1
ATOM 1441 O O . CYS A 1 196 ? 31.871 3.125 -8.288 1.00 79.81 196 CYS A O 1
ATOM 1443 N N . ASP A 1 197 ? 30.502 4.872 -7.887 1.00 84.31 197 ASP A N 1
ATOM 1444 C CA . ASP A 1 197 ? 31.038 5.781 -8.911 1.00 84.31 197 ASP A CA 1
ATOM 1445 C C . ASP A 1 197 ? 31.084 5.180 -10.328 1.00 84.31 197 ASP A C 1
ATOM 1447 O O . ASP A 1 197 ? 31.883 5.577 -11.173 1.00 84.31 197 ASP A O 1
ATOM 1451 N N . GLY A 1 198 ? 30.187 4.229 -10.603 1.00 86.25 198 GLY A N 1
ATOM 1452 C CA . GLY A 1 198 ? 30.070 3.574 -11.900 1.00 86.25 198 GLY A CA 1
ATOM 1453 C C . GLY A 1 198 ? 30.901 2.306 -12.057 1.00 86.25 198 GLY A C 1
ATOM 1454 O O . GLY A 1 198 ? 31.016 1.829 -13.181 1.00 86.25 198 GLY A O 1
ATOM 1455 N N . ALA A 1 199 ? 31.407 1.711 -10.971 1.00 88.06 199 ALA A N 1
ATOM 1456 C CA . ALA A 1 199 ? 32.187 0.468 -11.009 1.00 88.06 199 ALA A CA 1
ATOM 1457 C C . ALA A 1 199 ? 31.486 -0.690 -11.751 1.00 88.06 199 ALA A C 1
ATOM 1459 O O . ALA A 1 199 ? 32.139 -1.527 -12.370 1.00 88.06 199 ALA A O 1
ATOM 1460 N N . LEU A 1 200 ? 30.145 -0.747 -11.752 1.00 85.88 200 LEU A N 1
ATOM 1461 C CA . LEU A 1 200 ? 29.425 -1.748 -12.555 1.00 85.88 200 LEU A CA 1
ATOM 1462 C C . LEU A 1 200 ? 29.629 -1.555 -14.065 1.00 85.88 200 LEU A C 1
ATOM 1464 O O . LEU A 1 200 ? 29.577 -2.531 -14.809 1.00 85.88 200 LEU A O 1
ATOM 1468 N N . GLY A 1 201 ? 29.891 -0.328 -14.515 1.00 87.31 201 GLY A N 1
ATOM 1469 C CA . GLY A 1 201 ? 30.144 0.014 -15.914 1.00 87.31 201 GLY A CA 1
ATOM 1470 C C . GLY A 1 201 ? 31.412 -0.610 -16.502 1.00 87.31 201 GLY A C 1
ATOM 1471 O O . GLY A 1 201 ? 31.524 -0.661 -17.730 1.00 87.31 201 GLY A O 1
ATOM 1472 N N . ASP A 1 202 ? 32.317 -1.119 -15.657 1.00 86.94 202 ASP A N 1
ATOM 1473 C CA . ASP A 1 202 ? 33.543 -1.816 -16.069 1.00 86.94 202 ASP A CA 1
ATOM 1474 C C . ASP A 1 202 ? 33.254 -3.234 -16.579 1.00 86.94 202 ASP A C 1
ATOM 1476 O O . ASP A 1 202 ? 33.943 -3.740 -17.460 1.00 86.94 202 ASP A O 1
ATOM 1480 N N . SER A 1 203 ? 32.221 -3.882 -16.029 1.00 90.00 203 SER A N 1
ATOM 1481 C CA . SER A 1 203 ? 31.849 -5.269 -16.357 1.00 90.00 203 SER A CA 1
ATOM 1482 C C . SER A 1 203 ? 30.527 -5.377 -17.116 1.00 90.00 203 SER A C 1
ATOM 1484 O O . SER A 1 203 ? 30.322 -6.340 -17.856 1.00 90.00 203 SER A O 1
ATOM 1486 N N . TYR A 1 204 ? 29.637 -4.396 -16.955 1.00 89.69 204 TYR A N 1
ATOM 1487 C CA . TYR A 1 204 ? 28.270 -4.433 -17.462 1.00 89.69 204 TYR A CA 1
ATOM 1488 C C . TYR A 1 204 ? 27.948 -3.221 -18.341 1.00 89.69 204 TYR A C 1
ATOM 1490 O O . TYR A 1 204 ? 28.244 -2.076 -17.997 1.00 89.69 204 TYR A O 1
ATOM 1498 N N . ASP A 1 205 ? 27.260 -3.466 -19.454 1.00 90.00 205 ASP A N 1
ATOM 1499 C CA . ASP A 1 205 ? 26.636 -2.430 -20.281 1.00 90.00 205 ASP A CA 1
ATOM 1500 C C . ASP A 1 205 ? 25.182 -2.232 -19.820 1.00 90.00 205 ASP A C 1
ATOM 1502 O O . ASP A 1 205 ? 24.248 -2.860 -20.324 1.00 90.00 205 ASP A O 1
ATOM 1506 N N . ILE A 1 206 ? 25.002 -1.399 -18.786 1.00 88.31 206 ILE A N 1
ATOM 1507 C CA . ILE A 1 206 ? 23.697 -1.117 -18.166 1.00 88.31 206 ILE A CA 1
ATOM 1508 C C . ILE A 1 206 ? 22.963 -0.030 -18.951 1.00 88.31 206 ILE A C 1
ATOM 1510 O O . ILE A 1 206 ? 23.162 1.178 -18.750 1.00 88.31 206 ILE A O 1
ATOM 1514 N N . ARG A 1 207 ? 22.054 -0.460 -19.825 1.00 83.31 207 ARG A N 1
ATOM 1515 C CA . ARG A 1 207 ? 21.334 0.430 -20.741 1.00 83.31 207 ARG A CA 1
ATOM 1516 C C . ARG A 1 207 ? 20.139 1.116 -20.097 1.00 83.31 207 ARG A C 1
ATOM 1518 O O . ARG A 1 207 ? 19.759 0.875 -18.950 1.00 83.31 207 ARG A O 1
ATOM 1525 N N . ARG A 1 208 ? 19.587 2.094 -20.812 1.00 83.81 208 ARG A N 1
ATOM 1526 C CA . ARG A 1 208 ? 18.288 2.680 -20.454 1.00 83.81 208 ARG A CA 1
ATOM 1527 C C . ARG A 1 208 ? 17.185 1.663 -20.770 1.00 83.81 208 ARG A C 1
ATOM 1529 O O . ARG A 1 208 ? 17.441 0.747 -21.541 1.00 83.81 208 ARG A O 1
ATOM 1536 N N . PRO A 1 209 ? 15.971 1.835 -20.226 1.00 83.62 209 PRO A N 1
ATOM 1537 C CA . PRO A 1 209 ? 14.834 1.037 -20.656 1.00 83.62 209 PRO A CA 1
ATOM 1538 C C . PRO A 1 209 ? 14.656 1.077 -22.185 1.00 83.62 209 PRO A C 1
ATOM 1540 O O . PRO A 1 209 ? 14.639 2.154 -22.798 1.00 83.62 209 PRO A O 1
ATOM 1543 N N . GLU A 1 210 ? 14.568 -0.100 -22.789 1.00 84.00 210 GLU A N 1
ATOM 1544 C CA . GLU A 1 210 ? 14.531 -0.338 -24.237 1.00 84.00 210 GLU A CA 1
ATOM 1545 C C . GLU A 1 210 ? 13.252 -1.093 -24.601 1.00 84.00 210 GLU A C 1
ATOM 1547 O O . GLU A 1 210 ? 12.672 -1.799 -23.768 1.00 84.00 210 GLU A O 1
ATOM 1552 N N . ARG A 1 211 ? 12.787 -0.931 -25.842 1.00 83.62 211 ARG A N 1
ATOM 1553 C CA . ARG A 1 211 ? 11.617 -1.678 -26.319 1.00 83.62 211 ARG A CA 1
ATOM 1554 C C . ARG A 1 211 ? 11.977 -3.150 -26.562 1.00 83.62 211 ARG A C 1
ATOM 1556 O O . ARG A 1 211 ? 13.141 -3.446 -26.840 1.00 83.62 211 ARG A O 1
ATOM 1563 N N . PRO A 1 212 ? 11.011 -4.088 -26.504 1.00 84.00 212 PRO A N 1
ATOM 1564 C CA . PRO A 1 212 ? 11.289 -5.511 -26.699 1.00 84.00 212 PRO A CA 1
ATOM 1565 C C . PRO A 1 212 ? 12.055 -5.814 -27.993 1.00 84.00 212 PRO A C 1
ATOM 1567 O O . PRO A 1 212 ? 13.000 -6.597 -27.976 1.00 84.00 212 PRO A O 1
ATOM 1570 N N . GLU A 1 213 ? 11.700 -5.161 -29.099 1.00 82.81 213 GLU A N 1
ATOM 1571 C CA . GLU A 1 213 ? 12.360 -5.315 -30.396 1.00 82.81 213 GLU A CA 1
ATOM 1572 C C . GLU A 1 213 ? 13.826 -4.851 -30.394 1.00 82.81 213 GLU A C 1
ATOM 1574 O O . GLU A 1 213 ? 14.672 -5.490 -31.022 1.00 82.81 213 GLU A O 1
ATOM 1579 N N . GLU A 1 214 ? 14.150 -3.795 -29.644 1.00 82.25 214 GLU A N 1
ATOM 1580 C CA . GLU A 1 214 ? 15.518 -3.290 -29.487 1.00 82.25 214 GLU A CA 1
ATOM 1581 C C . GLU A 1 214 ? 16.359 -4.303 -28.696 1.00 82.25 214 GLU A C 1
ATOM 1583 O O . GLU A 1 214 ? 17.460 -4.666 -29.114 1.00 82.25 214 GLU A O 1
ATOM 1588 N N . CYS A 1 215 ? 15.810 -4.845 -27.604 1.00 83.88 215 CYS A N 1
ATOM 1589 C CA . CYS A 1 215 ? 16.472 -5.881 -26.810 1.00 83.88 215 CYS A CA 1
ATOM 1590 C C . CYS A 1 215 ? 16.683 -7.178 -27.609 1.00 83.88 215 CYS A C 1
ATOM 1592 O O . CYS A 1 215 ? 17.759 -7.775 -27.546 1.00 83.88 215 CYS A O 1
ATOM 1594 N N . LEU A 1 216 ? 15.692 -7.599 -28.401 1.00 85.56 216 LEU A N 1
ATOM 1595 C CA . LEU A 1 216 ? 15.804 -8.780 -29.263 1.00 85.56 216 LEU A CA 1
ATOM 1596 C C . LEU A 1 216 ? 16.879 -8.606 -30.341 1.00 85.56 216 LEU A C 1
ATOM 1598 O O . LEU A 1 216 ? 17.613 -9.553 -30.620 1.00 85.56 216 LEU A O 1
ATOM 1602 N N . ALA A 1 217 ? 17.019 -7.407 -30.913 1.00 82.94 217 ALA A N 1
ATOM 1603 C CA . ALA A 1 217 ? 18.086 -7.117 -31.869 1.00 82.94 217 ALA A CA 1
ATOM 1604 C C . ALA A 1 217 ? 19.482 -7.245 -31.229 1.00 82.94 217 ALA A C 1
ATOM 1606 O O . ALA A 1 217 ? 20.405 -7.769 -31.855 1.00 82.94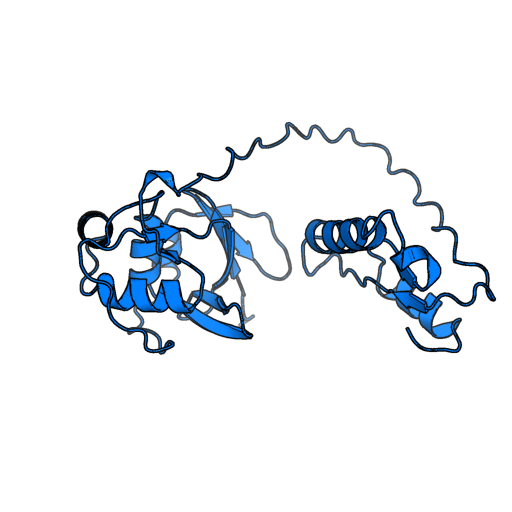 217 ALA A O 1
ATOM 1607 N N . VAL A 1 218 ? 19.632 -6.826 -29.968 1.00 82.00 218 VAL A N 1
ATOM 1608 C CA . VAL A 1 218 ? 20.885 -6.974 -29.210 1.00 82.00 218 VAL A CA 1
ATOM 1609 C C . VAL A 1 218 ? 21.180 -8.442 -28.917 1.00 82.00 218 VAL A C 1
ATOM 1611 O O . VAL A 1 218 ? 22.299 -8.888 -29.164 1.00 82.00 218 VAL A O 1
ATOM 1614 N N . LEU A 1 219 ? 20.184 -9.208 -28.463 1.00 83.38 219 LEU A N 1
ATOM 1615 C CA . LEU A 1 219 ? 20.331 -10.646 -28.208 1.00 83.38 219 LEU A CA 1
ATOM 1616 C C . LEU A 1 219 ? 20.686 -11.425 -29.478 1.00 83.38 219 LEU A C 1
ATOM 1618 O O . LEU A 1 219 ? 21.530 -12.313 -29.433 1.00 83.38 219 LEU A O 1
ATOM 1622 N N . ALA A 1 220 ? 20.092 -11.070 -30.620 1.00 85.12 220 ALA A N 1
ATOM 1623 C CA . ALA A 1 220 ? 20.397 -11.707 -31.900 1.00 85.12 220 ALA A CA 1
ATOM 1624 C C . ALA A 1 220 ? 21.842 -11.443 -32.367 1.00 85.12 220 ALA A C 1
ATOM 1626 O O . ALA A 1 220 ? 22.440 -12.286 -33.037 1.00 85.12 220 ALA A O 1
ATOM 1627 N N . ALA A 1 221 ? 22.402 -10.279 -32.024 1.00 81.00 221 ALA A N 1
ATOM 1628 C CA . ALA A 1 221 ? 23.761 -9.885 -32.393 1.00 81.00 221 ALA A CA 1
ATOM 1629 C C . ALA A 1 221 ? 24.832 -10.317 -31.371 1.00 81.00 221 ALA A C 1
ATOM 1631 O O . ALA A 1 221 ? 26.016 -10.366 -31.714 1.00 81.00 221 ALA A O 1
ATOM 1632 N N . HIS A 1 222 ? 24.449 -10.615 -30.126 1.00 79.56 222 HIS A N 1
ATOM 1633 C CA . HIS A 1 222 ? 25.375 -10.946 -29.046 1.00 79.56 222 HIS A CA 1
ATOM 1634 C C . HIS A 1 222 ? 25.648 -12.455 -28.965 1.00 79.56 222 HIS A C 1
ATOM 1636 O O . HIS A 1 222 ? 24.744 -13.283 -29.023 1.00 79.56 222 HIS A O 1
ATOM 1642 N N . ARG A 1 223 ? 26.922 -12.827 -28.800 1.00 77.75 223 ARG A N 1
ATOM 1643 C CA . ARG A 1 223 ? 27.343 -14.207 -28.525 1.00 77.75 223 ARG A CA 1
ATOM 1644 C C . ARG A 1 223 ? 27.926 -14.257 -27.118 1.00 77.75 223 ARG A C 1
ATOM 1646 O O . ARG A 1 223 ? 29.114 -14.009 -26.946 1.00 77.75 223 ARG A O 1
ATOM 1653 N N . GLY A 1 224 ? 27.088 -14.537 -26.126 1.00 79.75 224 GLY A N 1
ATOM 1654 C CA . GLY A 1 224 ? 27.496 -14.521 -24.723 1.00 79.75 224 GLY A CA 1
ATOM 1655 C C . GLY A 1 224 ? 26.313 -14.420 -23.761 1.00 79.75 224 GLY A C 1
ATOM 1656 O O . GLY A 1 224 ? 25.166 -14.417 -24.212 1.00 79.75 224 GLY A O 1
ATOM 1657 N N . PRO A 1 225 ? 26.584 -14.378 -22.446 1.00 75.00 225 PRO A N 1
ATOM 1658 C CA . PRO A 1 225 ? 25.560 -14.105 -21.443 1.00 75.00 225 PRO A CA 1
ATOM 1659 C C . PRO A 1 225 ? 24.973 -12.698 -21.630 1.00 75.00 225 PRO A C 1
ATOM 1661 O O . PRO A 1 225 ? 25.692 -11.770 -21.997 1.00 75.00 225 PRO A O 1
ATOM 1664 N N . ALA A 1 226 ? 23.673 -12.565 -21.369 1.00 74.75 226 ALA A N 1
ATOM 1665 C CA . ALA A 1 226 ? 22.889 -11.332 -21.415 1.00 74.75 226 ALA A CA 1
ATOM 1666 C C . ALA A 1 226 ? 21.731 -11.416 -20.411 1.00 74.75 226 ALA A C 1
ATOM 1668 O O . ALA A 1 226 ? 21.340 -12.565 -20.085 1.00 74.75 226 ALA A O 1
#

=== Feature glossary ===
The record interleaves many kinds of information about one protein. Here is each kind framed as the question it answers.

Q: What known structures does this most resemble?
A: Structural nearest neighbors (via Foldseek easy-search vs the PDB). Reported per hit: target PDB id, E-value, and alignment TM-score. A TM-score above ~0.5 is the conventional threshold for 'same fold'.

Q: Where is each backbone atom in 3D?
A: The mmCIF table is the protein's shape written out atom by atom. For each backbone N, Cα, C, and carbonyl O, it records an (x, y, z) coordinate triple in Å plus the residue type, chain letter, and residue number.

Q: What are the backbone torsion angles?
A: The φ/ψ torsion pair specifies the backbone conformation at each residue. φ rotates about the N–Cα bond, ψ about the Cα–C bond. Steric clashes forbid most of the (φ, ψ) plane — the allowed regions (α-helix basin, β-sheet basin, left-handed helix) are the Ramachandran-allowed regions.

Q: Which residues are buried vs exposed?
A: Solvent-accessible surface area (SASA) is the area in Å² traced out by the centre of a 1.4 Å probe sphere (a water molecule) rolled over the protein's van der Waals surface (Shrake–Rupley / Lee–Richards construction). Buried residues have near-zero SASA; fully exposed residues can exceed 200 Å². The total SASA scales roughly with the number of surface residues.

Q: How confident is the AlphaFold model at each residue?
A: pLDDT is the predicted lDDT-Cα score: AlphaFold's confidence that the local environment of each residue (all inter-atomic distances within 15 Å) is correctly placed. It is a per-residue number between 0 and 100, with higher meaning more reliable.

Q: What does the local fold look like, residue by residue?
A: 3Di is Foldseek's structural alphabet. Each residue is assigned one of twenty discrete states based on how its Cα sits relative to its spatial (not sequential) neighbors. Aligning 3Di strings finds structural homologs roughly as well as full 3D superposition, but orders of magnitude faster.

Q: How big and how compact is the whole molecule?
A: Radius of gyration (Rg) is the root-mean-square distance of Cα atoms from their centroid — a single number for overall size and compactness. A globular domain of N residues has Rg ≈ 2.2·N^0.38 Å; an extended or disordered chain has a much larger Rg. The Cα contact count is the number of residue pairs whose Cα atoms are within 8 Å and are more than four positions apart in sequence — a standard proxy for tertiary packing density. The bounding box is the smallest axis-aligned box enclosing all Cα atoms.

Q: Which residues are in helices, strands, or loops?
A: DSSP 8-state secondary structure assigns each residue one of H (α-helix), G (3₁₀-helix), I (π-helix), E (extended β-strand), B (isolated β-bridge), T (hydrogen-bonded turn), S (bend), or '-' (coil). The assignment is computed from backbone hydrogen-bond geometry via the Kabsch–Sander algorithm.

Q: How mobile is each atom in the crystal?
A: Crystallographic B-factors measure how much each atom's electron density is smeared out, in Å². They rise in mobile loops and surface residues and fall in the buried interior. In AlphaFold models this column is repurposed to hold pLDDT instead.

Q: What if only a Cα trace is available?
A: P-SEA three-state annotation labels each residue as helix, strand, or coil based purely on the geometry of the Cα trace. It serves as a fallback when the full backbone (and thus DSSP) is unavailable.

Q: What family and function is it annotated with?
A: Database cross-references. InterPro integrates a dozen domain/family signature databases into unified entries with residue-range hits. GO terms attach function/process/location labels with evidence codes. CATH codes position the fold in a four-level structural taxonomy. Organism is the NCBI-taxonomy species name.

Q: Are the domains correctly placed relative to each other?
A: Predicted Aligned Error (PAE) is an AlphaFold confidence matrix: entry (i, j) is the expected error in the position of residue j, in ångströms, when the prediction is superimposed on the true structure at residue i. Low PAE within a block of residues means that block is internally rigid and well-predicted; high PAE between two blocks means their relative placement is uncertain even if each block individually is confident.

Q: What do the diagnostic plots show?
A: Three diagnostic plots accompany the record. The Cα contact map visualizes the tertiary structure as a 2D adjacency matrix (8 Å cutoff, sequence-local contacts suppressed). The Ramachandran plot shows the distribution of backbone (φ, ψ) torsions, with points in the α and β basins reflecting secondary structure content. The PAE plot shows AlphaFold's inter-residue confidence as a color matrix.

Q: What is the amino-acid chain?
A: Primary structure: the covalent order of the twenty standard amino acids along the backbone. Two proteins with the same sequence will (almost always) fold to the same structure; two with 30% identity often share a fold but not the details.

Q: What do the rendered images show?
A: The six renders are orthographic views along the three Cartesian axes in both directions. Representation (cartoon, sticks, or surface) and color scheme (sequence-rainbow or by-chain) vary across proteins so the training set covers all the common visualization conventions.